Protein AF-A0A940AED1-F1 (afdb_monomer_lite)

Structure (mmCIF, N/CA/C/O backbone):
data_AF-A0A940AED1-F1
#
_entry.id   AF-A0A940AED1-F1
#
loop_
_atom_site.group_PDB
_atom_site.id
_atom_site.type_symbol
_atom_site.label_atom_id
_atom_site.label_alt_id
_atom_site.label_comp_id
_atom_site.label_asym_id
_atom_site.label_entity_id
_atom_site.label_seq_id
_atom_site.pdbx_PDB_ins_code
_atom_site.Cartn_x
_atom_site.Cartn_y
_atom_site.Cartn_z
_atom_site.occupancy
_atom_site.B_iso_or_equiv
_atom_site.auth_seq_id
_atom_site.auth_comp_id
_atom_site.auth_asym_id
_atom_site.auth_atom_id
_atom_site.pdbx_PDB_model_num
ATOM 1 N N . MET A 1 1 ? -16.489 -22.983 8.582 1.00 42.47 1 MET A N 1
ATOM 2 C CA . MET A 1 1 ? -15.957 -21.686 8.109 1.00 42.47 1 MET A CA 1
ATOM 3 C C . MET A 1 1 ? -15.361 -21.880 6.729 1.00 42.47 1 MET A C 1
ATOM 5 O O . MET A 1 1 ? -14.398 -22.629 6.600 1.00 42.47 1 MET A O 1
ATOM 9 N N . ALA A 1 2 ? -15.952 -21.269 5.702 1.00 44.91 2 ALA A N 1
ATOM 10 C CA . ALA A 1 2 ? -15.310 -21.180 4.396 1.00 44.91 2 ALA A CA 1
ATOM 11 C C . ALA A 1 2 ? -13.983 -20.418 4.565 1.00 44.91 2 ALA A C 1
ATOM 13 O O . ALA A 1 2 ? -13.940 -19.404 5.259 1.00 44.91 2 ALA A O 1
ATOM 14 N N . LYS A 1 3 ? -12.883 -20.927 4.001 1.00 57.62 3 LYS A N 1
ATOM 15 C CA . LYS A 1 3 ? -11.629 -20.166 3.941 1.00 57.62 3 LYS A CA 1
ATOM 16 C C . LYS A 1 3 ? -11.893 -18.946 3.055 1.00 57.62 3 LYS A C 1
ATOM 18 O O . LYS A 1 3 ? -12.065 -19.129 1.852 1.00 57.62 3 LYS A O 1
ATOM 23 N N . SER A 1 4 ? -11.935 -17.746 3.638 1.00 61.91 4 SER A N 1
ATOM 24 C CA . SER A 1 4 ? -11.931 -16.510 2.850 1.00 61.91 4 SER A CA 1
ATOM 25 C C . SER A 1 4 ? -10.731 -16.543 1.904 1.00 61.91 4 SER A C 1
ATOM 27 O O . SER A 1 4 ? -9.616 -16.906 2.302 1.00 61.91 4 SER A O 1
ATOM 29 N N . LYS A 1 5 ? -10.969 -16.212 0.633 1.00 76.62 5 LYS A N 1
ATOM 30 C CA . LYS A 1 5 ? -9.909 -16.135 -0.382 1.00 76.62 5 LYS A CA 1
ATOM 31 C C . LYS A 1 5 ? -8.965 -14.964 -0.102 1.00 76.62 5 LYS A C 1
ATOM 33 O O . LYS A 1 5 ? -7.804 -15.015 -0.501 1.00 76.62 5 LYS A O 1
ATOM 38 N N . ASN A 1 6 ? -9.442 -13.954 0.621 1.00 83.25 6 ASN A N 1
ATOM 39 C CA . ASN A 1 6 ? -8.747 -12.706 0.898 1.00 83.25 6 ASN A CA 1
ATOM 40 C C . ASN A 1 6 ? -8.174 -12.693 2.324 1.00 83.25 6 ASN A C 1
ATOM 42 O O . ASN A 1 6 ? -8.499 -11.842 3.142 1.00 83.25 6 ASN A O 1
ATOM 46 N N . LEU A 1 7 ? -7.312 -13.659 2.640 1.00 90.62 7 LEU A N 1
ATOM 47 C CA . LEU A 1 7 ? -6.631 -13.729 3.935 1.00 90.62 7 LEU A CA 1
ATOM 48 C C . LEU A 1 7 ? -5.274 -13.020 3.873 1.00 90.62 7 LEU A C 1
ATOM 50 O O . LEU A 1 7 ? -4.364 -13.481 3.181 1.00 90.62 7 LEU A O 1
ATOM 54 N N . LEU A 1 8 ? -5.100 -11.970 4.674 1.00 93.06 8 LEU A N 1
ATOM 55 C CA . LEU A 1 8 ? -3.815 -11.292 4.845 1.00 93.06 8 LEU A CA 1
ATOM 56 C C . LEU A 1 8 ? -3.107 -11.838 6.084 1.00 93.06 8 LEU A C 1
ATOM 58 O O . LEU A 1 8 ? -3.667 -11.844 7.179 1.00 93.06 8 LEU A O 1
ATOM 62 N N . LYS A 1 9 ? -1.869 -12.313 5.933 1.00 93.50 9 LYS A N 1
ATOM 63 C CA . LYS A 1 9 ? -1.085 -12.890 7.036 1.00 93.50 9 LYS A CA 1
ATOM 64 C C . LYS A 1 9 ? 0.096 -11.987 7.368 1.00 93.50 9 LYS A C 1
ATOM 66 O O . LYS A 1 9 ? 0.984 -11.829 6.541 1.00 93.50 9 LYS A O 1
ATOM 71 N N . GLY A 1 10 ? 0.118 -11.451 8.585 1.00 90.88 10 GLY A N 1
ATOM 72 C CA . GLY A 1 10 ? 1.307 -10.837 9.181 1.00 90.88 10 GLY A CA 1
ATOM 73 C C . GLY A 1 10 ? 2.079 -11.842 10.022 1.00 90.88 10 GLY A C 1
ATOM 74 O O . GLY A 1 10 ? 1.776 -13.031 9.990 1.00 90.88 10 GLY A O 1
ATOM 75 N N . ASP A 1 11 ? 3.040 -11.378 10.815 1.00 91.06 11 ASP A N 1
ATOM 76 C CA . ASP A 1 11 ? 3.801 -12.245 11.724 1.00 91.06 11 ASP A CA 1
ATOM 77 C C . ASP A 1 11 ? 2.965 -12.658 12.934 1.00 91.06 11 ASP A C 1
ATOM 79 O O . ASP A 1 11 ? 2.855 -13.851 13.206 1.00 91.06 11 ASP A O 1
ATOM 83 N N . LYS A 1 12 ? 2.326 -11.687 13.603 1.00 91.06 12 LYS A N 1
ATOM 84 C CA . LYS A 1 12 ? 1.572 -11.881 14.851 1.00 91.06 12 LYS A CA 1
ATOM 85 C C . LYS A 1 12 ? 0.057 -11.903 14.653 1.00 91.06 12 LYS A C 1
ATOM 87 O O . LYS A 1 12 ? -0.656 -12.471 15.475 1.00 91.06 12 LYS A O 1
ATOM 92 N N . ILE A 1 13 ? -0.432 -11.288 13.576 1.00 94.31 13 ILE A N 1
ATOM 93 C CA . ILE A 1 13 ? -1.863 -11.195 13.263 1.00 94.31 13 ILE A CA 1
ATOM 94 C C . ILE A 1 13 ? -2.180 -11.799 11.900 1.00 94.31 13 ILE A C 1
ATOM 96 O O . ILE A 1 13 ? -1.305 -11.991 11.049 1.00 94.31 13 ILE A O 1
ATOM 100 N N . PHE A 1 14 ? -3.457 -12.048 11.671 1.00 94.7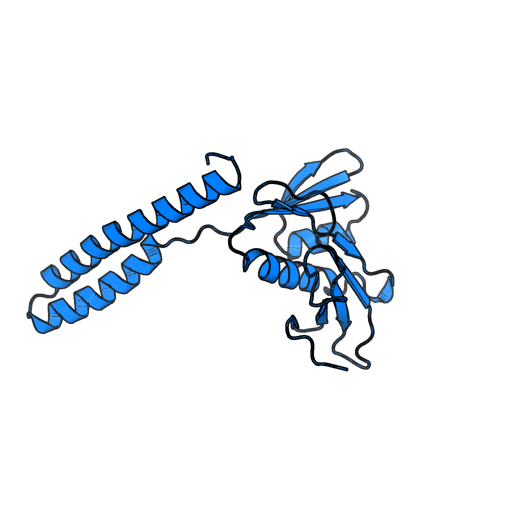5 14 PHE A N 1
ATOM 101 C CA . PHE A 1 14 ? -4.015 -12.195 10.337 1.00 94.75 14 PHE A CA 1
ATOM 102 C C . PHE A 1 14 ? -5.299 -11.378 10.226 1.00 94.75 14 PHE A C 1
ATOM 104 O O . PHE A 1 14 ? -5.952 -11.101 11.229 1.00 94.75 14 PHE A O 1
ATOM 111 N N . ILE A 1 15 ? -5.632 -10.964 9.010 1.00 95.50 15 ILE A N 1
ATOM 112 C CA . ILE A 1 15 ? -6.786 -10.117 8.728 1.00 95.50 15 ILE A CA 1
ATOM 113 C C . ILE A 1 15 ? -7.646 -10.805 7.675 1.00 95.50 15 ILE A C 1
ATOM 115 O O . ILE A 1 15 ? -7.124 -11.302 6.673 1.00 95.50 15 ILE A O 1
ATOM 119 N N . VAL A 1 16 ? -8.952 -10.846 7.917 1.00 95.06 16 VAL A N 1
ATOM 120 C CA . VAL A 1 16 ? -9.958 -11.392 7.000 1.00 95.06 16 VAL A CA 1
ATOM 121 C C . VAL A 1 16 ? -11.055 -10.359 6.768 1.00 95.06 16 VAL A C 1
ATOM 123 O O . VAL A 1 16 ? -11.414 -9.660 7.713 1.00 95.06 16 VAL A O 1
ATOM 126 N N . PRO A 1 17 ? -11.609 -10.229 5.556 1.00 95.00 17 PRO A N 1
ATOM 127 C CA . PRO A 1 17 ? -12.768 -9.374 5.352 1.00 95.00 17 PRO A CA 1
ATOM 128 C C . PRO A 1 17 ? -13.964 -9.945 6.120 1.00 95.00 17 PRO A C 1
ATOM 130 O O . PRO A 1 17 ? -14.127 -11.165 6.202 1.00 95.00 17 PRO A O 1
ATOM 133 N N . SER A 1 18 ? -14.819 -9.080 6.667 1.00 93.81 18 SER A N 1
ATOM 134 C CA . SER A 1 18 ? -16.118 -9.522 7.189 1.00 93.81 18 SER A CA 1
ATOM 135 C C . SER A 1 18 ? -17.029 -10.018 6.059 1.00 93.81 18 SER A C 1
ATOM 137 O O . SER A 1 18 ? -17.817 -10.941 6.259 1.00 93.81 18 SER A O 1
ATOM 139 N N . ASN A 1 19 ? -16.883 -9.433 4.865 1.00 92.62 19 ASN A N 1
ATOM 140 C CA . ASN A 1 19 ? -17.637 -9.752 3.663 1.00 92.62 19 ASN A CA 1
ATOM 141 C C . ASN A 1 19 ? -16.713 -9.773 2.432 1.00 92.62 19 ASN A C 1
ATOM 143 O O . ASN A 1 19 ? -16.211 -8.734 2.003 1.00 92.62 19 ASN A O 1
ATOM 147 N N . ASP A 1 20 ? -16.509 -10.958 1.848 1.00 89.88 20 ASP A N 1
ATOM 148 C CA . ASP A 1 20 ? -15.666 -11.147 0.658 1.00 89.88 20 ASP A CA 1
ATOM 149 C C . ASP A 1 20 ? -16.217 -10.444 -0.604 1.00 89.88 20 ASP A C 1
ATOM 151 O O . ASP A 1 20 ? -15.445 -10.171 -1.524 1.00 89.88 20 ASP A O 1
ATOM 155 N N . ASP A 1 21 ? -17.511 -10.108 -0.642 1.00 90.56 21 ASP A N 1
ATOM 156 C CA . ASP A 1 21 ? -18.146 -9.434 -1.781 1.00 90.56 21 ASP A CA 1
ATOM 157 C C . ASP A 1 21 ? -18.008 -7.903 -1.720 1.00 90.56 21 ASP A C 1
ATOM 159 O O . ASP A 1 21 ? -18.192 -7.223 -2.730 1.00 90.56 21 ASP A O 1
ATOM 163 N N . ASN A 1 22 ? -17.664 -7.343 -0.553 1.00 92.00 22 ASN A N 1
ATOM 164 C CA . ASN A 1 22 ? -17.642 -5.896 -0.332 1.00 92.00 22 ASN A CA 1
ATOM 165 C C . ASN A 1 22 ? -16.386 -5.409 0.410 1.00 92.00 22 ASN A C 1
ATOM 167 O O . ASN A 1 22 ? -16.444 -4.742 1.441 1.00 92.00 22 ASN A O 1
ATOM 171 N N . LEU A 1 23 ? -15.225 -5.717 -0.165 1.00 93.44 23 LEU A N 1
ATOM 172 C CA . LEU A 1 23 ? -13.904 -5.479 0.429 1.00 93.44 23 LEU A CA 1
ATOM 173 C C . LEU A 1 23 ? -13.564 -4.004 0.739 1.00 93.44 23 LEU A C 1
ATOM 175 O O . LEU A 1 23 ? -12.624 -3.752 1.493 1.00 93.44 23 LEU A O 1
ATOM 179 N N . TRP A 1 24 ? -14.260 -3.038 0.130 1.00 94.69 24 TRP A N 1
ATOM 180 C CA . TRP A 1 24 ? -13.949 -1.602 0.235 1.00 94.69 24 TRP A CA 1
ATOM 181 C C . TRP A 1 24 ? -14.876 -0.814 1.160 1.00 94.69 24 TRP A C 1
ATOM 183 O O . TRP A 1 24 ? -14.495 0.276 1.593 1.00 94.69 24 TRP A O 1
ATOM 193 N N . GLU A 1 25 ? -16.073 -1.329 1.437 1.00 93.44 25 GLU A N 1
ATOM 194 C CA . GLU A 1 25 ? -17.047 -0.658 2.308 1.00 93.44 25 GLU A CA 1
ATOM 195 C C . GLU A 1 25 ? -17.232 -1.391 3.639 1.00 93.44 25 GLU A C 1
ATOM 197 O O . GLU A 1 25 ? -17.571 -0.761 4.637 1.00 93.44 25 GLU A O 1
ATOM 202 N N . GLU A 1 26 ? -16.973 -2.699 3.682 1.00 94.62 26 GLU A N 1
ATOM 203 C CA . GLU A 1 26 ? -17.097 -3.494 4.902 1.00 94.62 26 GLU A CA 1
ATOM 204 C C . GLU A 1 26 ? -15.764 -3.594 5.663 1.00 94.62 26 GLU A C 1
ATOM 206 O O . GLU A 1 26 ? -14.680 -3.553 5.063 1.00 94.62 26 GLU A O 1
ATOM 211 N N . PRO A 1 27 ? -15.811 -3.724 7.000 1.00 95.75 27 PRO A N 1
ATOM 212 C CA . PRO A 1 27 ? -14.614 -3.831 7.811 1.00 95.75 27 PRO A CA 1
ATOM 213 C C . PRO A 1 27 ? -13.900 -5.170 7.610 1.00 95.75 27 PRO A C 1
ATOM 215 O O . PRO A 1 27 ? -14.478 -6.223 7.352 1.00 95.75 27 PRO A O 1
ATOM 218 N N . TRP A 1 28 ? -12.599 -5.131 7.825 1.00 97.31 28 TRP A N 1
ATOM 219 C CA . TRP A 1 28 ? -11.715 -6.275 7.876 1.00 97.31 28 TRP A CA 1
ATOM 220 C C . TRP A 1 28 ? -11.390 -6.590 9.329 1.00 97.31 28 TRP A C 1
ATOM 222 O O . TRP A 1 28 ? -10.971 -5.714 10.080 1.00 97.31 28 TRP A O 1
ATOM 232 N N . ILE A 1 29 ? -11.573 -7.839 9.731 1.00 96.12 29 ILE A N 1
ATOM 233 C CA . ILE A 1 29 ? -11.435 -8.308 11.105 1.00 96.12 29 ILE A CA 1
ATOM 234 C C . ILE A 1 29 ? -9.989 -8.720 11.372 1.00 96.12 29 ILE A C 1
ATOM 236 O O . ILE A 1 29 ? -9.411 -9.517 10.630 1.00 96.12 29 ILE A O 1
ATOM 240 N N . ILE A 1 30 ? -9.407 -8.184 12.444 1.00 95.69 30 ILE A N 1
ATOM 241 C CA . ILE A 1 30 ? -8.040 -8.469 12.879 1.00 95.69 30 ILE A CA 1
ATOM 242 C C . ILE A 1 30 ? -8.072 -9.574 13.933 1.00 95.69 30 ILE A C 1
ATOM 244 O O . ILE A 1 30 ? -8.689 -9.419 14.986 1.00 95.69 30 ILE A O 1
ATOM 248 N N . HIS A 1 31 ? -7.332 -10.649 13.684 1.00 93.88 31 HIS A N 1
ATOM 249 C CA . HIS A 1 31 ? -7.161 -11.758 14.614 1.00 93.88 31 HIS A CA 1
ATOM 250 C C . HIS A 1 31 ? -5.708 -11.896 15.064 1.00 93.88 31 HIS A C 1
ATOM 252 O O . HIS A 1 31 ? -4.787 -11.764 14.252 1.00 93.88 31 HIS A O 1
ATOM 258 N N . ILE A 1 32 ? -5.490 -12.247 16.331 1.00 91.44 32 ILE A N 1
ATOM 259 C CA . ILE A 1 32 ? -4.174 -12.690 16.816 1.00 91.44 32 ILE A CA 1
ATOM 260 C C . ILE A 1 32 ? -3.919 -14.135 16.371 1.00 91.44 32 ILE A C 1
ATOM 262 O O . ILE A 1 32 ? -4.833 -14.954 16.295 1.00 91.44 32 ILE A O 1
ATOM 266 N N . LYS A 1 33 ? -2.666 -14.467 16.047 1.00 85.94 33 LYS A N 1
ATOM 267 C CA . LYS A 1 33 ? -2.278 -15.847 15.726 1.00 85.94 33 LYS A CA 1
ATOM 268 C C . LYS A 1 33 ? -2.092 -16.741 16.951 1.00 85.94 33 LYS A C 1
ATOM 270 O O . LYS A 1 33 ? -2.385 -17.928 16.847 1.00 85.94 33 LYS A O 1
ATOM 275 N N . ASP A 1 34 ? -1.591 -16.192 18.055 1.00 73.88 34 ASP A N 1
ATOM 276 C CA . ASP A 1 34 ? -1.325 -16.941 19.285 1.00 73.88 34 ASP A CA 1
ATOM 277 C C . ASP A 1 34 ? -2.598 -17.245 20.089 1.00 73.88 34 ASP A C 1
ATOM 279 O O . ASP A 1 34 ? -3.497 -16.414 20.223 1.00 73.88 34 ASP A O 1
ATOM 283 N N . GLY A 1 35 ? -2.645 -18.457 20.647 1.00 58.12 35 GLY A N 1
ATOM 284 C CA . GLY A 1 35 ? -3.619 -18.884 21.653 1.00 58.12 35 GLY A CA 1
ATOM 285 C C . GLY A 1 35 ? -4.982 -19.289 21.101 1.00 58.12 35 GLY A C 1
ATOM 286 O O . GLY A 1 35 ? -5.318 -20.467 21.148 1.00 58.12 35 GLY A O 1
ATOM 287 N N . GLU A 1 36 ? -5.774 -18.346 20.578 1.00 60.97 36 GLU A N 1
ATOM 288 C CA . GLU A 1 36 ? -7.223 -18.586 20.396 1.00 60.97 36 GLU A CA 1
ATOM 289 C C . GLU A 1 36 ? -7.855 -17.984 19.126 1.00 60.97 36 GLU A C 1
ATOM 291 O O . GLU A 1 36 ? -9.067 -18.070 18.943 1.00 60.97 36 GLU A O 1
ATOM 296 N N . LYS A 1 37 ? -7.072 -17.419 18.189 1.00 71.81 37 LYS A N 1
ATOM 297 C CA . LYS A 1 37 ? -7.619 -16.677 17.023 1.00 71.81 37 LYS A CA 1
ATOM 298 C C . LYS A 1 37 ? -8.622 -15.588 17.433 1.00 71.81 37 LYS A C 1
ATOM 300 O O . LYS A 1 37 ? -9.570 -15.298 16.698 1.00 71.81 37 LYS A O 1
ATOM 305 N N . GLU A 1 38 ? -8.408 -14.997 18.603 1.00 87.56 38 GLU A N 1
ATOM 306 C CA . GLU A 1 38 ? -9.267 -13.959 19.159 1.00 87.56 38 GLU A CA 1
ATOM 307 C C . GLU A 1 38 ? -9.311 -12.742 18.227 1.00 87.56 38 GLU A C 1
ATOM 309 O O . GLU A 1 38 ? -8.296 -12.351 17.638 1.00 87.56 38 GLU A O 1
ATOM 314 N N . VAL A 1 39 ? -10.502 -12.161 18.088 1.00 92.94 39 VAL A N 1
ATOM 315 C CA . VAL A 1 39 ? -10.716 -10.903 17.372 1.00 92.94 39 VAL A CA 1
ATOM 316 C C . VAL A 1 39 ? -10.264 -9.754 18.262 1.00 92.94 39 VAL A C 1
ATOM 318 O O . VAL A 1 39 ? -10.811 -9.554 19.341 1.00 92.94 39 VAL A O 1
ATOM 321 N N . ILE A 1 40 ? -9.304 -8.966 17.787 1.00 94.12 40 ILE A N 1
ATOM 322 C CA . ILE A 1 40 ? -8.726 -7.858 18.563 1.00 94.12 40 ILE A CA 1
ATOM 323 C C . ILE A 1 40 ? -9.093 -6.474 18.039 1.00 94.12 40 ILE A C 1
ATOM 325 O O . ILE A 1 40 ? -8.786 -5.470 18.683 1.00 94.12 40 ILE A O 1
ATOM 329 N N . GLY A 1 41 ? -9.729 -6.402 16.874 1.00 94.94 41 GLY A N 1
ATOM 330 C CA . GLY A 1 41 ? -10.081 -5.138 16.250 1.00 94.94 41 GLY A CA 1
ATOM 331 C C . GLY A 1 41 ? -10.494 -5.287 14.796 1.00 94.94 41 GLY A C 1
ATOM 332 O O . GLY A 1 41 ? -10.661 -6.400 14.290 1.00 94.94 41 GLY A O 1
ATOM 333 N N . TRP A 1 42 ? -10.621 -4.152 14.121 1.00 96.62 42 TRP A N 1
ATOM 334 C CA . TRP A 1 42 ? -10.960 -4.085 12.704 1.00 96.62 42 TRP A CA 1
ATOM 335 C C . TRP A 1 42 ? -10.243 -2.938 11.994 1.00 96.62 42 TRP A C 1
ATOM 337 O O . TRP A 1 42 ? -9.821 -1.962 12.614 1.00 96.62 42 TRP A O 1
ATOM 347 N N . VAL A 1 43 ? -10.111 -3.065 10.675 1.00 97.38 43 VAL A N 1
ATOM 348 C CA . VAL A 1 43 ? -9.644 -2.014 9.761 1.00 97.38 43 VAL A CA 1
ATOM 349 C C . VAL A 1 43 ? -10.706 -1.788 8.696 1.00 97.38 43 VAL A C 1
ATOM 351 O O . VAL A 1 43 ? -11.303 -2.750 8.228 1.00 97.38 43 VAL A O 1
ATOM 354 N N . SER A 1 44 ? -10.944 -0.553 8.271 1.00 96.50 44 SER A N 1
ATOM 355 C CA . SER A 1 44 ? -11.899 -0.256 7.202 1.00 96.50 44 SER A CA 1
ATOM 356 C C . SER A 1 44 ? -11.349 0.760 6.205 1.00 96.50 44 SER A C 1
ATOM 358 O O . SER A 1 44 ? -10.555 1.627 6.570 1.00 96.50 44 SER A O 1
ATOM 360 N N . PHE A 1 45 ? -11.795 0.647 4.950 1.00 96.56 45 PHE A N 1
ATOM 361 C CA . PHE A 1 45 ? -11.645 1.672 3.907 1.00 96.56 45 PHE A CA 1
ATOM 362 C C . PHE A 1 45 ? -12.959 2.423 3.630 1.00 96.56 45 PHE A C 1
ATOM 364 O O . PHE A 1 45 ? -13.075 3.148 2.633 1.00 96.56 45 PHE A O 1
ATOM 371 N N . ALA A 1 46 ? -13.964 2.229 4.488 1.00 87.75 46 ALA A N 1
ATOM 372 C CA . ALA A 1 46 ? -15.221 2.952 4.419 1.00 87.75 46 ALA A CA 1
ATOM 373 C C . ALA A 1 46 ? -14.987 4.458 4.592 1.00 87.75 46 ALA A C 1
ATOM 375 O O . ALA A 1 46 ? -14.099 4.898 5.325 1.00 87.75 46 ALA A O 1
ATOM 376 N N . GLY A 1 47 ? -15.811 5.250 3.912 1.00 89.94 47 GLY A N 1
ATOM 377 C CA . GLY A 1 47 ? -15.726 6.707 3.916 1.00 89.94 47 GLY A CA 1
ATOM 378 C C . GLY A 1 47 ? -15.579 7.294 2.518 1.00 89.94 47 GLY A C 1
ATOM 379 O O . GLY A 1 47 ? -15.595 6.583 1.509 1.00 89.94 47 GLY A O 1
ATOM 380 N N . GLU A 1 48 ? -15.454 8.620 2.468 1.00 89.62 48 GLU A N 1
ATOM 381 C CA . GLU A 1 48 ? -15.355 9.366 1.216 1.00 89.62 48 GLU A CA 1
ATOM 382 C C . GLU A 1 48 ? -14.050 9.030 0.485 1.00 89.62 48 GLU A C 1
ATOM 384 O O . GLU A 1 48 ? -12.944 9.280 0.972 1.00 89.62 48 GLU A O 1
ATOM 389 N N . LYS A 1 49 ? -14.186 8.469 -0.716 1.00 92.19 49 LYS A N 1
ATOM 390 C CA . LYS A 1 49 ? -13.066 8.125 -1.591 1.00 92.19 49 LYS A CA 1
ATOM 391 C C . LYS A 1 49 ? -12.884 9.238 -2.611 1.00 92.19 49 LYS A C 1
ATOM 393 O O . LYS A 1 49 ? -13.830 9.649 -3.279 1.00 92.19 49 LYS A O 1
ATOM 398 N N . LYS A 1 50 ? -11.649 9.708 -2.753 1.00 90.00 50 LYS A N 1
ATOM 399 C CA . LYS A 1 50 ? -11.272 10.698 -3.767 1.00 90.00 50 LYS A CA 1
ATOM 400 C C . LYS A 1 50 ? -10.527 10.002 -4.894 1.00 90.00 50 LYS A C 1
ATOM 402 O O . LYS A 1 50 ? -10.093 8.858 -4.776 1.00 90.00 50 LYS A O 1
ATOM 407 N N . ALA A 1 51 ? -10.377 10.695 -6.014 1.00 89.38 51 ALA A N 1
ATOM 408 C CA . ALA A 1 51 ? -9.742 10.136 -7.196 1.00 89.38 51 ALA A CA 1
ATOM 409 C C . ALA A 1 51 ? 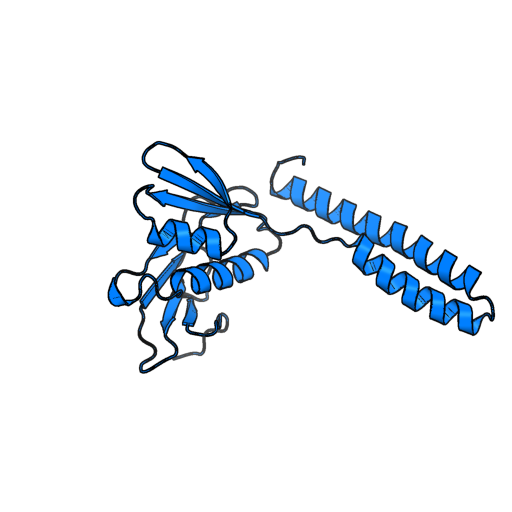-8.300 9.671 -6.877 1.00 89.38 51 ALA A C 1
ATOM 411 O O . ALA A 1 51 ? -7.412 10.475 -6.588 1.00 89.38 51 ALA A O 1
ATOM 412 N N . GLY A 1 52 ? -8.082 8.353 -6.863 1.00 91.50 52 GLY A N 1
ATOM 413 C CA . GLY A 1 52 ? -6.799 7.744 -6.509 1.00 91.50 52 GLY A CA 1
ATOM 414 C C . GLY A 1 52 ? -6.455 7.690 -5.017 1.00 91.50 52 GLY A C 1
ATOM 415 O O . GLY A 1 52 ? -5.343 7.270 -4.682 1.00 91.50 52 GLY A O 1
ATOM 416 N N . THR A 1 53 ? -7.371 8.089 -4.133 1.00 94.94 53 THR A N 1
ATOM 417 C CA . THR A 1 53 ? -7.140 8.201 -2.689 1.00 94.94 53 THR A CA 1
ATOM 418 C C . THR A 1 53 ? -8.248 7.510 -1.903 1.00 94.94 53 THR A C 1
ATOM 420 O O . THR A 1 53 ? -9.426 7.806 -2.098 1.00 94.94 53 THR A O 1
ATOM 423 N N . VAL A 1 54 ? -7.868 6.631 -0.977 1.00 96.56 54 VAL A N 1
ATOM 424 C CA . VAL A 1 54 ? -8.813 5.922 -0.100 1.00 96.56 54 VAL A CA 1
ATOM 425 C C . VAL A 1 54 ? -8.560 6.271 1.370 1.00 96.56 54 VAL A C 1
ATOM 427 O O . VAL A 1 54 ? -7.396 6.409 1.761 1.00 96.56 54 VAL A O 1
ATOM 430 N N . PRO A 1 55 ? -9.607 6.443 2.192 1.00 96.94 55 PRO A N 1
ATOM 431 C CA . PRO A 1 55 ? -9.438 6.584 3.630 1.00 96.94 55 PRO A CA 1
ATOM 432 C C . PRO A 1 55 ? -9.104 5.224 4.248 1.00 96.94 55 PRO A C 1
ATOM 434 O O . PRO A 1 55 ? -9.497 4.196 3.708 1.00 96.94 55 PRO A O 1
ATOM 437 N N . ILE A 1 56 ? -8.402 5.206 5.375 1.00 97.69 56 ILE A N 1
ATOM 438 C CA . ILE A 1 56 ? -8.236 4.019 6.215 1.00 97.69 56 ILE A CA 1
ATOM 439 C C . ILE A 1 56 ? -8.527 4.386 7.665 1.00 97.69 56 ILE A C 1
ATOM 441 O O . ILE A 1 56 ? -8.116 5.445 8.136 1.00 97.69 56 ILE A O 1
ATOM 445 N N . SER A 1 57 ? -9.211 3.506 8.381 1.00 95.38 57 SER A N 1
ATOM 446 C CA . SER A 1 57 ? -9.403 3.601 9.826 1.00 95.38 57 SER A CA 1
ATOM 447 C C . SER A 1 57 ? -9.114 2.255 10.473 1.00 95.38 57 SER A C 1
ATOM 449 O O . SER A 1 57 ? -9.336 1.205 9.871 1.00 95.38 57 SER A O 1
ATOM 451 N N . ILE A 1 58 ? -8.585 2.275 11.692 1.00 95.56 58 ILE A N 1
ATOM 452 C CA . ILE A 1 58 ? -8.316 1.077 12.485 1.00 95.56 58 ILE A CA 1
ATOM 453 C C . ILE A 1 58 ? -8.804 1.295 13.905 1.00 95.56 58 ILE A C 1
ATOM 455 O O . ILE A 1 58 ? -8.578 2.350 14.496 1.00 95.56 58 ILE A O 1
ATOM 459 N N . GLU A 1 59 ? -9.408 0.259 14.468 1.00 94.50 59 GLU A N 1
ATOM 460 C CA . GLU A 1 59 ? -9.853 0.257 15.847 1.00 94.50 59 GLU A CA 1
ATOM 461 C C . GLU A 1 59 ? -9.383 -1.014 16.552 1.00 94.50 59 GLU A C 1
ATOM 463 O O . GLU A 1 59 ? -9.566 -2.126 16.062 1.00 94.50 59 GLU A O 1
ATOM 468 N N . ILE A 1 60 ? -8.747 -0.832 17.711 1.00 93.94 60 ILE A N 1
ATOM 469 C CA . ILE A 1 60 ? -8.347 -1.902 18.634 1.00 93.94 60 ILE A CA 1
ATOM 470 C C . ILE A 1 60 ? -8.958 -1.529 19.991 1.00 93.94 60 ILE A C 1
ATOM 472 O O . ILE A 1 60 ? -8.344 -0.762 20.750 1.00 93.94 60 ILE A O 1
ATOM 476 N N . PRO A 1 61 ? -10.195 -1.978 20.281 1.00 91.31 61 PRO A N 1
ATOM 477 C CA . PRO A 1 61 ? -10.942 -1.525 21.454 1.00 91.31 61 PRO A CA 1
ATOM 478 C C . PRO A 1 61 ? -10.249 -1.891 22.766 1.00 91.31 61 PRO A C 1
ATOM 480 O O . PRO A 1 61 ? -10.131 -1.062 23.665 1.00 91.31 61 PRO A O 1
ATOM 483 N N . ASN A 1 62 ? -9.724 -3.114 22.855 1.00 89.94 62 ASN A N 1
ATOM 484 C CA . ASN A 1 62 ? -9.088 -3.604 24.067 1.00 89.94 62 ASN A CA 1
ATOM 485 C C . ASN A 1 62 ? -7.687 -2.990 24.246 1.00 89.94 62 ASN A C 1
ATOM 487 O O . ASN A 1 62 ? -6.768 -3.232 23.457 1.00 89.94 62 ASN A O 1
ATOM 491 N N . ILE A 1 63 ? -7.522 -2.213 25.323 1.00 87.06 63 ILE A N 1
ATOM 492 C CA . ILE A 1 63 ? -6.265 -1.546 25.685 1.00 87.06 63 ILE A CA 1
ATOM 493 C C . ILE A 1 63 ? -5.109 -2.540 25.867 1.00 87.06 63 ILE A C 1
ATOM 495 O O . ILE A 1 63 ? -3.970 -2.196 25.551 1.00 87.06 63 ILE A O 1
ATOM 499 N N . HIS A 1 64 ? -5.387 -3.779 26.293 1.00 88.56 64 HIS A N 1
ATOM 500 C CA . HIS A 1 64 ? -4.363 -4.803 26.493 1.00 88.56 64 HIS A CA 1
ATOM 501 C C . HIS A 1 64 ? -3.602 -5.109 25.207 1.00 88.56 64 HIS A C 1
ATOM 503 O O . HIS A 1 64 ? -2.409 -5.371 25.277 1.00 88.56 64 HIS A O 1
ATOM 509 N N . TYR A 1 65 ? -4.234 -4.995 24.036 1.00 88.00 65 TYR A N 1
ATOM 510 C CA . TYR A 1 65 ? -3.597 -5.235 22.739 1.00 88.00 65 TYR A CA 1
ATOM 511 C C . TYR A 1 65 ? -2.915 -3.989 22.146 1.00 88.00 65 TYR A C 1
ATOM 513 O O . TYR A 1 65 ? -2.262 -4.060 21.101 1.00 88.00 65 TYR A O 1
ATOM 521 N N . ARG A 1 66 ? -3.005 -2.822 22.791 1.00 86.06 66 ARG A N 1
ATOM 522 C CA . ARG A 1 66 ? -2.340 -1.602 22.308 1.00 86.06 66 ARG A CA 1
ATOM 523 C C . ARG A 1 66 ? -0.852 -1.600 22.662 1.00 86.06 66 ARG A C 1
ATOM 525 O O . ARG A 1 66 ? -0.401 -2.313 23.547 1.00 86.06 66 ARG A O 1
ATOM 532 N N . ASN A 1 67 ? -0.065 -0.814 21.925 1.00 86.25 67 ASN A N 1
ATOM 533 C CA . ASN A 1 67 ? 1.392 -0.680 22.096 1.00 86.25 67 ASN A CA 1
ATOM 534 C C . ASN A 1 67 ? 2.227 -1.970 21.911 1.00 86.25 67 ASN A C 1
ATOM 536 O O . ASN A 1 67 ? 3.431 -1.955 22.144 1.00 86.25 67 ASN A O 1
ATOM 540 N N . GLN A 1 68 ? 1.640 -3.058 21.397 1.00 90.06 68 GLN A N 1
ATOM 541 C CA . GLN A 1 68 ? 2.342 -4.325 21.113 1.00 90.06 68 GLN A CA 1
ATOM 542 C C . GLN A 1 68 ? 2.756 -4.513 19.637 1.00 90.06 68 GLN A C 1
ATOM 544 O O . GLN A 1 68 ? 3.317 -5.544 19.246 1.00 90.06 68 GLN A O 1
ATOM 549 N N . GLY A 1 69 ? 2.467 -3.514 18.794 1.00 91.94 69 GLY A N 1
ATOM 550 C CA . GLY A 1 69 ? 2.774 -3.516 17.360 1.00 91.94 69 GLY A CA 1
ATOM 551 C C . GLY A 1 69 ? 1.680 -4.088 16.450 1.00 91.94 69 GLY A C 1
ATOM 552 O O . GLY A 1 69 ? 1.845 -4.039 15.233 1.00 91.94 69 GLY A O 1
ATOM 553 N N . TYR A 1 70 ? 0.552 -4.568 16.994 1.00 93.94 70 TYR A N 1
ATOM 554 C CA . TYR A 1 70 ? -0.561 -5.094 16.188 1.00 93.94 70 TYR A CA 1
ATOM 555 C C . TYR A 1 70 ? -1.141 -4.046 15.233 1.00 93.94 70 TYR A C 1
ATOM 557 O O . TYR A 1 70 ? -1.278 -4.325 14.046 1.00 93.94 70 TYR A O 1
ATOM 565 N N . GLY A 1 71 ? -1.388 -2.821 15.711 1.00 94.75 71 GLY A N 1
ATOM 566 C CA . GLY A 1 71 ? -1.904 -1.736 14.868 1.00 94.75 71 GLY A CA 1
ATOM 567 C C . GLY A 1 71 ? -0.965 -1.381 13.712 1.00 94.75 71 GLY A C 1
ATOM 568 O O . GLY A 1 71 ? -1.400 -1.266 12.572 1.00 94.75 71 GLY A O 1
ATOM 569 N N . THR A 1 72 ? 0.344 -1.302 13.975 1.00 96.69 72 THR A N 1
ATOM 570 C CA . THR A 1 72 ? 1.359 -1.068 12.934 1.00 96.69 72 THR A CA 1
ATOM 571 C C . THR A 1 72 ? 1.361 -2.175 11.884 1.00 96.69 72 THR A C 1
ATOM 573 O O . THR A 1 72 ? 1.403 -1.890 10.690 1.00 96.69 72 THR A O 1
ATOM 576 N N . GLN A 1 73 ? 1.319 -3.440 12.310 1.00 96.38 73 GLN A N 1
ATOM 577 C CA . GLN A 1 73 ? 1.289 -4.569 11.384 1.00 96.38 73 GLN A CA 1
ATOM 578 C C . GLN A 1 73 ? -0.007 -4.583 10.564 1.00 96.38 73 GLN A C 1
ATOM 580 O O . GLN A 1 73 ? 0.049 -4.817 9.360 1.00 96.38 73 GLN A O 1
ATOM 585 N N . ALA A 1 74 ? -1.146 -4.267 11.184 1.00 97.06 74 ALA A N 1
ATOM 586 C CA . ALA A 1 74 ? -2.427 -4.205 10.496 1.00 97.06 74 ALA A CA 1
ATOM 587 C C . ALA A 1 74 ? -2.454 -3.103 9.434 1.00 97.06 74 ALA A C 1
ATOM 589 O O . ALA A 1 74 ? -2.787 -3.372 8.281 1.00 97.06 74 ALA A O 1
ATOM 590 N N . LEU A 1 75 ? -2.008 -1.895 9.785 1.00 97.81 75 LEU A N 1
ATOM 591 C CA . LEU A 1 75 ? -1.885 -0.780 8.847 1.00 97.81 75 LEU A CA 1
ATOM 592 C C . LEU A 1 75 ? -0.988 -1.130 7.656 1.00 97.81 75 LEU A C 1
ATOM 594 O O . LEU A 1 75 ? -1.344 -0.810 6.525 1.00 97.81 75 LEU A O 1
ATOM 598 N N . ARG A 1 76 ? 0.142 -1.814 7.882 1.00 97.38 76 ARG A N 1
ATOM 599 C CA . ARG A 1 76 ? 1.050 -2.242 6.804 1.00 97.38 76 ARG A CA 1
ATOM 600 C C . ARG A 1 76 ? 0.388 -3.238 5.856 1.00 97.38 76 ARG A C 1
ATOM 602 O O . ARG A 1 76 ? 0.353 -2.977 4.660 1.00 97.38 76 ARG A O 1
ATOM 609 N N . LEU A 1 77 ? -0.192 -4.318 6.382 1.00 97.25 77 LEU A N 1
ATOM 610 C CA . LEU A 1 77 ? -0.861 -5.342 5.568 1.00 97.25 77 LEU A CA 1
ATOM 611 C C . LEU A 1 77 ? -1.999 -4.754 4.729 1.00 97.25 77 LEU A C 1
ATOM 613 O O . LEU A 1 77 ? -2.108 -5.027 3.536 1.00 97.25 77 LEU A O 1
ATOM 617 N N . MET A 1 78 ? -2.828 -3.918 5.350 1.00 97.62 78 MET A N 1
ATOM 618 C CA . MET A 1 78 ? -3.969 -3.298 4.682 1.00 97.62 78 MET A CA 1
ATOM 619 C C . MET A 1 78 ? -3.519 -2.275 3.637 1.00 97.62 78 MET A C 1
ATOM 621 O O . MET A 1 78 ? -4.070 -2.225 2.540 1.00 97.62 78 MET A O 1
ATOM 625 N N . THR A 1 79 ? -2.465 -1.510 3.926 1.00 97.38 79 THR A N 1
ATOM 626 C CA . THR A 1 79 ? -1.853 -0.587 2.962 1.00 97.38 79 THR A CA 1
ATOM 627 C C . THR A 1 79 ? -1.283 -1.323 1.751 1.00 97.38 79 THR A C 1
ATOM 629 O O . THR A 1 79 ? -1.510 -0.908 0.615 1.00 97.38 79 THR A O 1
ATOM 632 N N . GLU A 1 80 ? -0.567 -2.426 1.971 1.00 95.75 80 GLU A N 1
ATOM 633 C CA . GLU A 1 80 ? -0.021 -3.266 0.901 1.00 95.75 80 GLU A CA 1
ATOM 634 C C . GLU A 1 80 ? -1.138 -3.850 0.027 1.00 95.75 80 GLU A C 1
ATOM 636 O O . GLU A 1 80 ? -1.070 -3.758 -1.201 1.00 95.75 80 GLU A O 1
ATOM 641 N N . TRP A 1 81 ? -2.208 -4.364 0.643 1.00 96.44 81 TRP A N 1
ATOM 642 C CA . TRP A 1 81 ? -3.391 -4.846 -0.074 1.00 96.44 81 TRP A CA 1
ATOM 643 C C . TRP A 1 81 ? -4.056 -3.740 -0.905 1.00 96.44 81 TRP A C 1
ATOM 645 O O . TRP A 1 81 ? -4.343 -3.926 -2.091 1.00 96.44 81 TRP A O 1
ATOM 655 N N . ALA A 1 82 ? -4.251 -2.553 -0.330 1.00 96.12 82 ALA A N 1
ATOM 656 C CA . ALA A 1 82 ? -4.855 -1.434 -1.044 1.00 96.12 82 ALA A CA 1
ATOM 657 C C . ALA A 1 82 ? -3.978 -0.994 -2.225 1.00 96.12 82 ALA A C 1
ATOM 659 O O . ALA A 1 82 ? -4.480 -0.810 -3.334 1.00 96.12 82 ALA A O 1
ATOM 660 N N . PHE A 1 83 ? -2.657 -0.918 -2.043 1.00 95.44 83 PHE A N 1
ATOM 661 C CA . PHE A 1 83 ? -1.725 -0.595 -3.122 1.00 95.44 83 PHE A CA 1
ATOM 662 C C . PHE A 1 83 ? -1.568 -1.690 -4.173 1.00 95.44 83 PHE A C 1
ATOM 664 O O . PHE A 1 83 ? -1.094 -1.381 -5.269 1.00 95.44 83 PHE A O 1
ATOM 671 N N . TYR A 1 84 ? -2.011 -2.923 -3.933 1.00 92.81 84 TYR A N 1
ATOM 672 C CA . TYR A 1 84 ? -2.111 -3.924 -4.996 1.00 92.81 84 TYR A CA 1
ATOM 673 C C . TYR A 1 84 ? -3.109 -3.501 -6.089 1.00 92.81 84 TYR A C 1
ATOM 675 O O . TYR A 1 84 ? -2.946 -3.828 -7.265 1.00 92.81 84 TYR A O 1
ATOM 683 N N . HIS A 1 85 ? -4.103 -2.683 -5.738 1.00 92.81 85 HIS A N 1
ATOM 684 C CA . HIS A 1 85 ? -5.102 -2.206 -6.679 1.00 92.81 85 HIS A CA 1
ATOM 685 C C . HIS A 1 85 ? -4.557 -1.066 -7.544 1.00 92.81 85 HIS A C 1
ATOM 687 O O . HIS A 1 85 ? -3.940 -0.105 -7.075 1.00 92.81 85 HIS A O 1
ATOM 693 N N . ARG A 1 86 ? -4.797 -1.165 -8.856 1.00 87.81 86 ARG A N 1
ATOM 694 C CA . ARG A 1 86 ? -4.205 -0.267 -9.861 1.00 87.81 86 ARG A CA 1
ATOM 695 C C . ARG A 1 86 ? -4.584 1.205 -9.665 1.00 87.81 86 ARG A C 1
ATOM 697 O O . ARG A 1 86 ? -3.788 2.079 -9.993 1.00 87.81 86 ARG A O 1
ATOM 704 N N . ASN A 1 87 ? -5.775 1.463 -9.132 1.00 92.56 87 ASN A N 1
ATOM 705 C CA . ASN A 1 87 ? -6.346 2.806 -9.022 1.00 92.56 87 ASN A CA 1
ATOM 706 C C . ASN A 1 87 ? -6.119 3.462 -7.662 1.00 92.56 87 ASN A C 1
ATOM 708 O O . ASN A 1 87 ? -6.620 4.557 -7.451 1.00 92.56 87 ASN A O 1
ATOM 712 N N . VAL A 1 88 ? -5.374 2.831 -6.753 1.00 94.69 88 VAL A N 1
ATOM 713 C CA . VAL A 1 88 ? -5.069 3.400 -5.437 1.00 94.69 88 VAL A CA 1
ATOM 714 C C . VAL A 1 88 ? -3.630 3.902 -5.427 1.00 94.69 88 VAL A C 1
ATOM 716 O O . VAL A 1 88 ? -2.686 3.143 -5.648 1.00 94.69 88 VAL A O 1
ATOM 719 N N . PHE A 1 89 ? -3.459 5.200 -5.181 1.00 94.62 89 PHE A N 1
ATOM 720 C CA . PHE A 1 89 ? -2.163 5.886 -5.187 1.00 94.62 89 PHE A CA 1
ATOM 721 C C . PHE A 1 89 ? -1.817 6.546 -3.858 1.00 94.62 89 PHE A C 1
ATOM 723 O O . PHE A 1 89 ? -0.647 6.856 -3.624 1.00 94.62 89 PHE A O 1
ATOM 730 N N . GLU A 1 90 ? -2.809 6.782 -3.011 1.00 96.00 90 GLU A N 1
ATOM 731 C CA . GLU A 1 90 ? -2.651 7.394 -1.702 1.00 96.00 90 GLU A CA 1
ATOM 732 C C . GLU A 1 90 ? -3.670 6.789 -0.734 1.00 96.00 90 GLU A C 1
ATOM 734 O O . GLU A 1 90 ? -4.809 6.520 -1.110 1.00 96.00 90 GLU A O 1
ATOM 739 N N . ILE A 1 91 ? -3.251 6.577 0.508 1.00 97.69 91 ILE A N 1
ATOM 740 C CA . ILE A 1 91 ? -4.130 6.177 1.604 1.00 97.69 91 ILE A CA 1
ATOM 741 C C . ILE A 1 91 ? -4.032 7.253 2.675 1.00 97.69 91 ILE A C 1
ATOM 743 O O . ILE A 1 91 ? -2.922 7.651 3.037 1.00 97.69 91 ILE A O 1
ATOM 747 N N . GLN A 1 92 ? -5.175 7.737 3.150 1.00 96.94 92 GLN A N 1
ATOM 748 C CA . GLN A 1 92 ? -5.267 8.841 4.102 1.00 96.94 92 GLN A CA 1
ATOM 749 C C . GLN A 1 92 ? -5.976 8.414 5.379 1.00 96.94 92 GLN A C 1
ATOM 751 O O . GLN A 1 92 ? -6.877 7.585 5.358 1.00 96.94 92 GLN A O 1
ATOM 756 N N . THR A 1 93 ? -5.585 9.011 6.493 1.00 96.81 93 THR A N 1
ATOM 757 C CA . THR A 1 93 ? -6.277 8.864 7.771 1.00 96.81 93 THR A CA 1
ATOM 758 C C . THR A 1 93 ? -6.091 10.120 8.594 1.00 96.81 93 THR A C 1
ATOM 760 O O . THR A 1 93 ? -5.100 10.839 8.451 1.00 96.81 93 THR A O 1
ATOM 763 N N . THR A 1 94 ? -7.031 10.345 9.496 1.00 95.25 94 THR A N 1
ATOM 764 C CA . THR A 1 94 ? -6.947 11.371 10.528 1.00 95.25 94 THR A CA 1
ATOM 765 C C . THR A 1 94 ? -6.625 10.716 11.865 1.00 95.25 94 THR A C 1
ATOM 767 O O . THR A 1 94 ? -7.054 9.590 12.110 1.00 95.25 94 THR A O 1
ATOM 770 N N . ALA A 1 95 ? -5.888 11.399 12.727 1.00 94.88 95 ALA A N 1
ATOM 771 C CA . ALA A 1 95 ? -5.596 10.979 14.089 1.00 94.88 95 ALA A CA 1
ATOM 772 C C . ALA A 1 95 ? -5.862 12.146 15.041 1.00 94.88 95 ALA A C 1
ATOM 774 O O . ALA A 1 95 ? -5.533 13.287 14.728 1.00 94.88 95 ALA A O 1
ATOM 775 N N . GLU A 1 96 ? -6.442 11.873 16.205 1.00 95.06 96 GLU A N 1
ATOM 776 C CA . GLU A 1 96 ? -6.489 12.866 17.279 1.00 95.06 96 GLU A CA 1
ATOM 777 C C . GLU A 1 96 ? -5.071 13.127 17.793 1.00 95.06 96 GLU A C 1
ATOM 779 O O . GLU A 1 96 ? -4.311 12.182 18.014 1.00 95.06 96 GLU A O 1
ATOM 784 N N . HIS A 1 97 ? -4.729 14.397 18.014 1.00 91.81 97 HIS A N 1
ATOM 785 C CA . HIS A 1 97 ? -3.395 14.819 18.456 1.00 91.81 97 HIS A CA 1
ATOM 786 C C . HIS A 1 97 ? -2.962 14.130 19.765 1.00 91.81 97 HIS A C 1
ATOM 788 O O . HIS A 1 97 ? -1.792 13.814 19.963 1.00 91.81 97 HIS A O 1
ATOM 794 N N . GLU A 1 98 ? -3.919 13.833 20.648 1.00 93.19 98 GLU A N 1
ATOM 795 C CA . GLU A 1 98 ? -3.669 13.174 21.935 1.00 93.19 98 GLU A CA 1
ATOM 796 C C . GLU A 1 98 ? -3.448 11.655 21.810 1.00 93.19 98 GLU A C 1
ATOM 798 O O . GLU A 1 98 ? -2.898 11.016 22.713 1.00 93.19 98 GLU A O 1
ATOM 803 N N . ASN A 1 99 ? -3.814 11.048 20.675 1.00 91.81 99 ASN A N 1
ATOM 804 C CA . ASN A 1 99 ? -3.699 9.611 20.455 1.00 91.81 99 ASN A CA 1
ATOM 805 C C . ASN A 1 99 ? -2.285 9.219 19.995 1.00 91.81 99 ASN A C 1
ATOM 807 O O . ASN A 1 99 ? -2.056 8.739 18.880 1.00 91.81 99 ASN A O 1
ATOM 811 N N . SER A 1 100 ? -1.320 9.390 20.901 1.00 91.12 100 SER A N 1
ATOM 812 C CA . SER A 1 100 ? 0.098 9.087 20.666 1.00 91.12 100 SER A CA 1
ATOM 813 C C . SER A 1 100 ? 0.339 7.641 20.218 1.00 91.12 100 SER A C 1
ATOM 815 O O . SER A 1 100 ? 1.192 7.390 19.367 1.00 91.12 100 SER A O 1
ATOM 817 N N . ALA A 1 101 ? -0.438 6.682 20.733 1.00 91.31 101 ALA A N 1
ATOM 818 C CA . ALA A 1 101 ? -0.349 5.278 20.340 1.00 91.31 101 ALA A CA 1
ATOM 819 C C . ALA A 1 101 ? -0.694 5.075 18.856 1.00 91.31 101 ALA A C 1
ATOM 821 O O . ALA A 1 101 ? 0.026 4.362 18.149 1.00 91.31 101 ALA A O 1
ATOM 822 N N . TYR A 1 102 ? -1.760 5.718 18.370 1.00 93.81 102 TYR A N 1
ATOM 823 C CA . TYR A 1 102 ? -2.150 5.639 16.965 1.00 93.81 102 TYR A CA 1
ATOM 824 C C . TYR A 1 102 ? -1.168 6.382 16.057 1.00 93.81 102 TYR A C 1
ATOM 826 O O . TYR A 1 102 ? -0.724 5.822 15.055 1.00 93.81 102 TYR A O 1
ATOM 834 N N . ILE A 1 103 ? -0.734 7.583 16.451 1.00 95.19 103 ILE A N 1
ATOM 835 C CA . ILE A 1 103 ? 0.272 8.364 15.715 1.00 95.19 103 ILE A CA 1
ATOM 836 C C . ILE A 1 103 ? 1.576 7.567 15.556 1.00 95.19 103 ILE A C 1
ATOM 838 O O . ILE A 1 103 ? 2.100 7.433 14.448 1.00 95.19 103 ILE A O 1
ATOM 842 N N . MET A 1 104 ? 2.074 6.953 16.633 1.00 94.62 104 MET A N 1
ATOM 843 C CA . MET A 1 104 ? 3.256 6.089 16.564 1.00 94.62 104 MET A CA 1
ATOM 844 C C . MET A 1 104 ? 3.032 4.877 15.655 1.00 94.62 104 MET A C 1
ATOM 846 O O . MET A 1 104 ? 3.948 4.467 14.936 1.00 94.62 104 MET A O 1
ATOM 850 N N . ALA A 1 105 ? 1.835 4.285 15.676 1.00 95.75 105 ALA A N 1
ATOM 851 C CA . ALA A 1 105 ? 1.514 3.157 14.812 1.00 95.75 105 ALA A CA 1
ATOM 852 C C . ALA A 1 105 ? 1.531 3.551 13.328 1.00 95.75 105 ALA A C 1
ATOM 854 O O . ALA A 1 105 ? 2.092 2.802 12.525 1.00 95.75 105 ALA A O 1
ATOM 855 N N . LEU A 1 106 ? 0.992 4.728 12.991 1.00 96.94 106 LEU A N 1
ATOM 856 C CA . LEU A 1 106 ? 0.994 5.313 11.649 1.00 96.94 106 LEU A CA 1
ATOM 857 C C . LEU A 1 106 ? 2.411 5.575 11.146 1.00 96.94 106 LEU A C 1
ATOM 859 O O . LEU A 1 106 ? 2.784 5.101 10.071 1.00 96.94 106 LEU A O 1
ATOM 863 N N . GLN A 1 107 ? 3.226 6.263 11.944 1.00 96.50 107 GLN A N 1
ATOM 864 C CA . GLN A 1 107 ? 4.611 6.574 11.587 1.00 96.50 107 GLN A CA 1
ATOM 865 C C . GLN A 1 107 ? 5.427 5.298 11.347 1.00 96.50 107 GLN A C 1
ATOM 867 O O . GLN A 1 107 ? 6.100 5.170 10.326 1.00 96.50 107 GLN A O 1
ATOM 872 N N . LYS A 1 108 ? 5.306 4.298 12.232 1.00 96.56 108 LYS A N 1
ATOM 873 C CA . LYS A 1 108 ? 5.972 2.993 12.062 1.00 96.56 108 LYS A CA 1
ATOM 874 C C . LYS A 1 108 ? 5.441 2.193 10.869 1.00 96.56 108 LYS A C 1
ATOM 876 O O . LYS A 1 108 ? 6.153 1.333 10.354 1.00 96.56 108 LYS A O 1
ATOM 881 N N . ALA A 1 109 ? 4.208 2.449 10.434 1.00 96.69 109 ALA A N 1
ATOM 882 C CA . ALA A 1 109 ? 3.632 1.865 9.227 1.00 96.69 109 ALA A CA 1
ATOM 883 C C . ALA A 1 109 ? 4.035 2.616 7.941 1.00 96.69 109 ALA A C 1
ATOM 885 O O . ALA A 1 109 ? 3.706 2.157 6.850 1.00 96.69 109 ALA A O 1
ATOM 886 N N . GLY A 1 110 ? 4.770 3.730 8.050 1.00 96.75 110 GLY A N 1
ATOM 887 C CA . GLY A 1 110 ? 5.262 4.518 6.916 1.00 96.75 110 GLY A CA 1
ATOM 888 C C . GLY A 1 110 ? 4.345 5.667 6.489 1.00 96.75 110 GLY A C 1
ATOM 889 O O . GLY A 1 110 ? 4.577 6.275 5.443 1.00 96.75 110 GLY A O 1
ATOM 890 N N . PHE A 1 111 ? 3.308 5.979 7.270 1.00 97.69 111 PHE A N 1
ATOM 891 C CA . PHE A 1 111 ? 2.493 7.169 7.043 1.00 97.69 111 PHE A CA 1
ATOM 892 C C . PHE A 1 111 ? 3.273 8.428 7.418 1.00 97.69 111 PHE A C 1
ATOM 894 O O . PHE A 1 111 ? 4.029 8.451 8.390 1.00 97.69 111 PHE A O 1
ATOM 901 N N . VAL A 1 112 ? 3.055 9.494 6.652 1.00 97.06 112 VAL A N 1
ATOM 902 C CA . VAL A 1 112 ? 3.724 10.783 6.841 1.00 97.06 112 VAL A CA 1
ATOM 903 C C . VAL A 1 112 ? 2.683 11.838 7.190 1.00 97.06 112 VAL A C 1
ATOM 905 O O . VAL A 1 112 ? 1.630 11.889 6.551 1.00 97.06 112 VAL A O 1
ATOM 908 N N . PHE A 1 113 ? 2.989 12.674 8.184 1.00 96.50 113 PHE A N 1
ATOM 909 C CA . PHE A 1 113 ? 2.183 13.843 8.535 1.00 96.50 113 PHE A CA 1
ATOM 910 C C . PHE A 1 113 ? 2.046 14.778 7.324 1.00 96.50 113 PHE A C 1
ATOM 912 O O . PHE A 1 113 ? 3.022 15.031 6.611 1.00 96.50 113 PHE A O 1
ATOM 919 N N . ARG A 1 114 ? 0.832 15.264 7.063 1.00 94.81 114 ARG A N 1
ATOM 920 C CA . ARG A 1 114 ? 0.529 16.157 5.936 1.00 94.81 114 ARG A CA 1
ATOM 921 C C . ARG A 1 114 ? 0.203 17.554 6.412 1.00 94.81 114 ARG A C 1
ATOM 923 O O . ARG A 1 114 ? 0.896 18.497 6.047 1.00 94.81 114 ARG A O 1
ATOM 930 N N . ASP A 1 115 ? -0.838 17.654 7.213 1.00 95.06 115 ASP A N 1
ATOM 931 C CA . ASP A 1 115 ? -1.329 18.878 7.817 1.00 95.06 115 ASP A CA 1
ATOM 932 C C . ASP A 1 115 ? -2.171 18.508 9.044 1.00 95.06 115 ASP A C 1
ATOM 934 O O . ASP A 1 115 ? -2.337 17.335 9.380 1.00 95.06 115 ASP A O 1
ATOM 938 N N . GLY A 1 116 ? -2.661 19.507 9.765 1.00 91.50 116 GLY A N 1
ATOM 939 C CA . GLY A 1 116 ? -3.471 19.271 10.945 1.00 91.50 116 GLY A CA 1
ATOM 940 C C . GLY A 1 116 ? -3.931 20.561 11.596 1.00 91.50 116 GLY A C 1
ATOM 941 O O . GLY A 1 116 ? -3.469 21.658 11.283 1.00 91.50 116 GLY A O 1
ATOM 942 N N . THR A 1 117 ? -4.860 20.402 12.521 1.00 92.56 117 THR A N 1
ATOM 943 C CA . THR A 1 117 ? -5.301 21.421 13.468 1.00 92.56 117 THR A CA 1
ATOM 944 C C . THR A 1 117 ? -4.732 21.101 14.850 1.00 92.56 117 THR A C 1
ATOM 946 O O . THR A 1 117 ? -4.034 20.107 15.032 1.00 92.56 117 THR A O 1
ATOM 949 N N . ARG A 1 118 ? -5.072 21.908 15.861 1.00 88.88 118 ARG A N 1
ATOM 950 C CA . ARG A 1 118 ? -4.687 21.639 17.256 1.00 88.88 118 ARG A CA 1
ATOM 951 C C . ARG A 1 118 ? -5.232 20.307 17.802 1.00 88.88 118 ARG A C 1
ATOM 953 O O . ARG A 1 118 ? -4.693 19.802 18.777 1.00 88.88 118 ARG A O 1
ATOM 960 N N . PHE A 1 119 ? -6.294 19.768 17.204 1.00 92.38 119 PHE A N 1
ATOM 961 C CA . PHE A 1 119 ? -6.993 18.586 17.719 1.00 92.38 119 PHE A CA 1
ATOM 962 C C . PHE A 1 119 ? -6.858 17.362 16.814 1.00 92.38 119 PHE A C 1
ATOM 964 O O . PHE A 1 119 ? -6.845 16.240 17.309 1.00 92.38 119 PHE A O 1
ATOM 971 N N . ILE A 1 120 ? -6.755 17.569 15.499 1.00 95.50 120 ILE A N 1
ATOM 972 C CA . ILE A 1 120 ? -6.769 16.495 14.501 1.00 95.50 120 ILE A CA 1
ATOM 973 C C . ILE A 1 120 ? -5.596 16.673 13.546 1.00 95.50 120 ILE A C 1
ATOM 975 O O . ILE A 1 120 ? -5.448 17.731 12.938 1.00 95.50 120 ILE A O 1
ATOM 979 N N . GLU A 1 121 ? -4.814 15.619 13.374 1.00 96.00 121 GLU A N 1
ATOM 980 C CA . GLU A 1 121 ? -3.695 15.519 12.449 1.00 96.00 121 GLU A CA 1
ATOM 981 C C . GLU A 1 121 ? -4.040 14.603 11.274 1.00 96.00 121 GLU A C 1
ATOM 983 O O . GLU A 1 121 ? -4.620 13.532 11.451 1.00 96.00 121 GLU A O 1
ATOM 988 N N . ASN A 1 122 ? -3.639 14.992 10.069 1.00 96.25 122 ASN A N 1
ATOM 989 C CA . ASN A 1 122 ? -3.839 14.218 8.855 1.00 96.25 122 ASN A CA 1
ATOM 990 C C . ASN A 1 122 ? -2.533 13.547 8.436 1.00 96.25 122 ASN A C 1
ATOM 992 O O . ASN A 1 122 ? -1.482 14.176 8.284 1.00 96.25 122 ASN A O 1
ATOM 996 N N . TYR A 1 123 ? -2.624 12.249 8.182 1.00 97.38 123 TYR A N 1
ATOM 997 C CA . TYR A 1 123 ? -1.519 11.407 7.764 1.00 97.38 123 TYR A CA 1
ATOM 998 C C . TYR A 1 123 ? -1.841 10.763 6.423 1.00 97.38 123 TYR A C 1
ATOM 1000 O O . TYR A 1 123 ? -2.977 10.368 6.155 1.00 97.38 123 TYR A O 1
ATOM 1008 N N . SER A 1 124 ? -0.828 10.609 5.572 1.00 96.88 124 SER A N 1
ATOM 1009 C CA . SER A 1 124 ? -0.992 9.810 4.364 1.00 96.88 124 SER A CA 1
ATOM 1010 C C . SER A 1 124 ? 0.257 9.056 3.958 1.00 96.88 124 SER A C 1
ATOM 1012 O O . SER A 1 124 ? 1.388 9.528 4.121 1.00 96.88 124 SER A O 1
ATOM 1014 N N . ILE A 1 125 ? 0.036 7.891 3.362 1.00 97.00 125 ILE A N 1
ATOM 1015 C CA . ILE A 1 125 ? 1.062 7.109 2.689 1.00 97.00 125 ILE A CA 1
ATOM 1016 C C . ILE A 1 125 ? 0.763 7.071 1.195 1.00 97.00 125 ILE A C 1
ATOM 1018 O O . ILE A 1 125 ? -0.386 7.008 0.760 1.00 97.00 125 ILE A O 1
ATOM 1022 N N . VAL A 1 126 ? 1.817 7.155 0.389 1.00 95.06 126 VAL A N 1
ATOM 1023 C CA . VAL A 1 126 ? 1.718 7.273 -1.065 1.00 95.06 126 VAL A CA 1
ATOM 1024 C C . VAL A 1 126 ? 2.352 6.051 -1.709 1.00 95.06 126 VAL A C 1
ATOM 1026 O O . VAL A 1 126 ? 3.474 5.680 -1.366 1.00 95.06 126 VAL A O 1
ATOM 1029 N N . LYS A 1 127 ? 1.665 5.471 -2.696 1.00 93.31 127 LYS A N 1
ATOM 1030 C CA . LYS A 1 127 ? 2.185 4.360 -3.492 1.00 93.31 127 LYS A CA 1
ATOM 1031 C C . LYS A 1 127 ? 3.478 4.785 -4.185 1.00 93.31 127 LYS A C 1
ATOM 1033 O O . LYS A 1 127 ? 3.505 5.805 -4.899 1.00 93.31 127 LYS A O 1
ATOM 1038 N N . GLN A 1 128 ? 4.535 4.006 -3.960 1.00 87.31 128 GLN A N 1
ATOM 1039 C CA . GLN A 1 128 ? 5.834 4.221 -4.589 1.00 87.31 128 GLN A CA 1
ATOM 1040 C C . GLN A 1 128 ? 5.678 4.200 -6.112 1.00 87.31 128 GLN A C 1
ATOM 1042 O O . GLN A 1 128 ? 4.889 3.430 -6.659 1.00 87.31 128 GLN A O 1
ATOM 1047 N N . LYS A 1 129 ? 6.381 5.107 -6.794 1.00 83.62 129 LYS A N 1
ATOM 1048 C CA . LYS A 1 129 ? 6.422 5.113 -8.258 1.00 83.62 129 LYS A CA 1
ATOM 1049 C C . LYS A 1 129 ? 7.264 3.922 -8.703 1.00 83.62 129 LYS A C 1
ATOM 1051 O O . LYS A 1 129 ? 8.376 3.763 -8.202 1.00 83.62 129 LYS A O 1
ATOM 1056 N N . THR A 1 130 ? 6.757 3.123 -9.633 1.00 80.94 130 THR A N 1
ATOM 1057 C CA . THR A 1 130 ? 7.587 2.102 -10.272 1.00 80.94 130 THR A CA 1
ATOM 1058 C C . THR A 1 130 ? 8.647 2.804 -11.116 1.00 80.94 130 THR A C 1
ATOM 1060 O O . THR A 1 130 ? 8.337 3.771 -11.808 1.00 80.94 130 THR A O 1
ATOM 1063 N N . ALA A 1 131 ? 9.897 2.354 -11.033 1.00 87.31 131 ALA A N 1
ATOM 1064 C CA . ALA A 1 131 ? 10.988 2.856 -11.865 1.00 87.31 131 ALA A CA 1
ATOM 1065 C C . ALA A 1 131 ? 11.251 1.864 -13.007 1.00 87.31 131 ALA A C 1
ATOM 1067 O O . ALA A 1 131 ? 12.207 1.083 -12.952 1.00 87.31 131 ALA A O 1
ATOM 1068 N N . TRP A 1 132 ? 10.390 1.856 -14.030 1.00 90.00 132 TRP A N 1
ATOM 1069 C CA . TRP A 1 132 ? 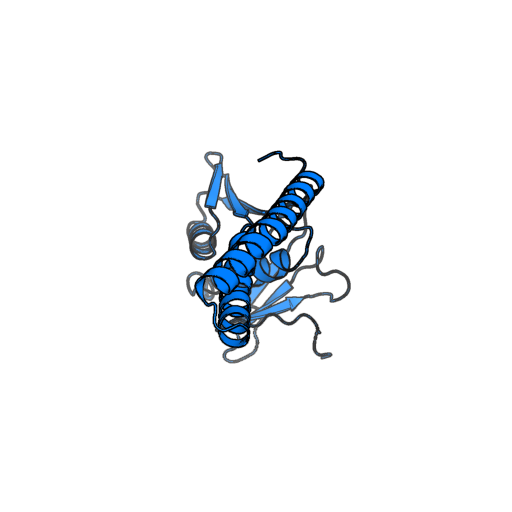10.494 0.904 -15.140 1.00 90.00 132 TRP A CA 1
ATOM 1070 C C . TRP A 1 132 ? 11.802 1.066 -15.895 1.00 90.00 132 TRP A C 1
ATOM 1072 O O . TRP A 1 132 ? 12.406 0.058 -16.248 1.00 90.00 132 TRP A O 1
ATOM 1082 N N . THR A 1 133 ? 12.303 2.289 -16.070 1.00 91.69 133 THR A N 1
ATOM 1083 C CA . THR A 1 133 ? 13.628 2.505 -16.670 1.00 91.69 133 THR A CA 1
ATOM 1084 C C . THR A 1 133 ? 14.722 1.710 -15.963 1.00 91.69 133 THR A C 1
ATOM 1086 O O . THR A 1 133 ? 15.514 1.058 -16.635 1.00 91.69 133 THR A O 1
ATOM 1089 N N . GLY A 1 134 ? 14.730 1.666 -14.628 1.00 92.50 134 GLY A N 1
ATOM 1090 C CA . GLY A 1 134 ? 15.700 0.863 -13.876 1.00 92.50 134 GLY A CA 1
ATOM 1091 C C . GLY A 1 134 ? 15.563 -0.640 -14.143 1.00 92.50 134 GLY A C 1
ATOM 1092 O O . GLY A 1 134 ? 16.559 -1.320 -14.383 1.00 92.50 134 GLY A O 1
ATOM 1093 N N . VAL A 1 135 ? 14.329 -1.151 -14.170 1.00 92.62 135 VAL A N 1
ATOM 1094 C CA . VAL A 1 135 ? 14.043 -2.567 -14.466 1.00 92.62 135 VAL A CA 1
ATOM 1095 C C . VAL A 1 135 ? 14.509 -2.939 -15.874 1.00 92.62 135 VAL A C 1
ATOM 1097 O O . VAL A 1 135 ? 15.238 -3.915 -16.051 1.00 92.62 135 VAL A O 1
ATOM 1100 N N . TYR A 1 136 ? 14.131 -2.144 -16.877 1.00 94.88 136 TYR A N 1
ATOM 1101 C CA . TYR A 1 136 ? 14.524 -2.389 -18.261 1.00 94.88 136 TYR A CA 1
ATOM 1102 C C . TYR A 1 136 ? 16.029 -2.237 -18.461 1.00 94.88 136 TYR A C 1
ATOM 1104 O O . TYR A 1 136 ? 16.583 -2.993 -19.248 1.00 94.88 136 TYR A O 1
ATOM 1112 N N . LEU A 1 137 ? 16.711 -1.341 -17.739 1.00 96.44 137 LEU A N 1
ATOM 1113 C CA . LEU A 1 137 ? 18.173 -1.230 -17.784 1.00 96.44 137 LEU A CA 1
ATOM 1114 C C . LEU A 1 137 ? 18.856 -2.525 -17.342 1.00 96.44 137 LEU A C 1
ATOM 1116 O O . LEU A 1 137 ? 19.755 -2.993 -18.036 1.00 96.44 137 LEU A O 1
ATOM 1120 N N . ILE A 1 138 ? 18.407 -3.144 -16.247 1.00 95.94 138 ILE A N 1
ATOM 1121 C CA . ILE A 1 138 ? 18.959 -4.428 -15.787 1.00 95.94 138 ILE A CA 1
ATOM 1122 C C . ILE A 1 138 ? 18.735 -5.511 -16.849 1.00 95.94 138 ILE A C 1
ATOM 1124 O O . ILE A 1 138 ? 19.674 -6.209 -17.228 1.00 95.94 138 ILE A O 1
ATOM 1128 N N . ILE A 1 139 ? 17.512 -5.611 -17.380 1.00 95.50 139 ILE A N 1
ATOM 1129 C CA . ILE A 1 139 ? 17.168 -6.581 -18.431 1.00 95.50 139 ILE A CA 1
ATOM 1130 C C . ILE A 1 139 ? 18.013 -6.344 -19.691 1.00 95.50 139 ILE A C 1
ATOM 1132 O O . ILE A 1 139 ? 18.554 -7.289 -20.261 1.00 95.50 139 ILE A O 1
ATOM 1136 N N . GLY A 1 140 ? 18.153 -5.089 -20.114 1.00 95.75 140 GLY A N 1
ATOM 1137 C CA . GLY A 1 140 ? 18.898 -4.694 -21.305 1.00 95.75 140 GLY A CA 1
ATOM 1138 C C . GLY A 1 140 ? 20.394 -4.944 -21.183 1.00 95.75 140 GLY A C 1
ATOM 1139 O O . GLY A 1 140 ? 20.998 -5.405 -22.145 1.00 95.75 140 GLY A O 1
ATOM 1140 N N . ILE A 1 141 ? 20.992 -4.713 -20.010 1.00 95.94 141 ILE A N 1
ATOM 1141 C CA . ILE A 1 141 ? 22.401 -5.046 -19.756 1.00 95.94 141 ILE A CA 1
ATOM 1142 C C . ILE A 1 141 ? 22.610 -6.558 -19.869 1.00 95.94 141 ILE A C 1
ATOM 1144 O O . ILE A 1 141 ? 23.513 -6.992 -20.579 1.00 95.94 141 ILE A O 1
ATOM 1148 N N . VAL A 1 142 ? 21.758 -7.366 -19.228 1.00 96.00 142 VAL A N 1
ATOM 1149 C CA . VAL A 1 142 ? 21.868 -8.833 -19.278 1.00 96.00 142 VAL A CA 1
ATOM 1150 C C . VAL A 1 142 ? 21.697 -9.345 -20.711 1.00 96.00 142 VAL A C 1
ATOM 1152 O O . VAL A 1 142 ? 22.551 -10.076 -21.208 1.00 96.00 142 VAL A O 1
ATOM 1155 N N . ALA A 1 143 ? 20.639 -8.924 -21.407 1.00 94.62 143 ALA A N 1
ATOM 1156 C CA . ALA A 1 143 ? 20.385 -9.329 -22.788 1.00 94.62 143 ALA A CA 1
ATOM 1157 C C . ALA A 1 143 ? 21.488 -8.847 -23.747 1.00 94.62 143 ALA A C 1
ATOM 1159 O O . ALA A 1 143 ? 21.929 -9.596 -24.619 1.00 94.62 143 ALA A O 1
ATOM 1160 N N . GLY A 1 144 ? 21.968 -7.616 -23.562 1.00 95.06 144 GLY A N 1
ATOM 1161 C CA . GLY A 1 144 ? 23.030 -7.016 -24.362 1.00 95.06 144 GLY A CA 1
ATOM 1162 C C . GLY A 1 144 ? 24.372 -7.725 -24.199 1.00 95.06 144 GLY A C 1
ATOM 1163 O O . GLY A 1 144 ? 25.053 -7.970 -25.192 1.00 95.06 144 GLY A O 1
ATOM 1164 N N . LEU A 1 145 ? 24.732 -8.128 -22.977 1.00 94.06 145 LEU A N 1
ATOM 1165 C CA . LEU A 1 145 ? 25.939 -8.920 -22.720 1.00 94.06 145 LEU A CA 1
ATOM 1166 C C . LEU A 1 145 ? 25.866 -10.305 -23.376 1.00 94.06 145 LEU A C 1
ATOM 1168 O O . LEU A 1 145 ? 26.842 -10.737 -23.987 1.00 94.06 145 LEU A O 1
ATOM 1172 N N . VAL A 1 146 ? 24.709 -10.977 -23.312 1.00 94.69 146 VAL A N 1
ATOM 1173 C CA . VAL A 1 146 ? 24.501 -12.282 -23.966 1.00 94.69 146 VAL A CA 1
ATOM 1174 C C . VAL A 1 146 ? 24.635 -12.161 -25.485 1.00 94.69 146 VAL A C 1
ATOM 1176 O O . VAL A 1 146 ? 25.381 -12.923 -26.097 1.00 94.69 146 VAL A O 1
ATOM 1179 N N . LEU A 1 147 ? 23.976 -11.177 -26.102 1.00 92.12 147 LEU A N 1
ATOM 1180 C CA . LEU A 1 147 ? 24.089 -10.933 -27.545 1.00 92.12 147 LEU A CA 1
ATOM 1181 C C . LEU A 1 147 ? 25.515 -10.536 -27.945 1.00 92.12 147 LEU A C 1
ATOM 1183 O O . LEU A 1 147 ? 26.037 -11.022 -28.945 1.00 92.12 147 LEU A O 1
ATOM 1187 N N . GLY A 1 148 ? 26.171 -9.696 -27.145 1.00 91.62 148 GLY A N 1
ATOM 1188 C CA . GLY A 1 148 ? 27.552 -9.283 -27.375 1.00 91.62 148 GLY A CA 1
ATOM 1189 C C . GLY A 1 148 ? 28.533 -10.454 -27.348 1.00 91.62 148 GLY A C 1
ATOM 1190 O O . GLY A 1 148 ? 29.455 -10.487 -28.160 1.00 91.62 148 GLY A O 1
ATOM 1191 N N . PHE A 1 149 ? 28.310 -11.445 -26.481 1.00 92.69 149 PHE A N 1
ATOM 1192 C CA . PHE A 1 149 ? 29.089 -12.682 -26.474 1.00 92.69 149 PHE A CA 1
ATOM 1193 C C . PHE A 1 149 ? 28.867 -13.505 -27.752 1.00 92.69 149 PHE A C 1
ATOM 1195 O O . PHE A 1 149 ? 29.832 -13.931 -28.379 1.00 92.69 149 PHE A O 1
ATOM 1202 N N . VAL A 1 150 ? 27.611 -13.666 -28.188 1.00 93.56 150 VAL A N 1
ATOM 1203 C CA . VAL A 1 150 ? 27.256 -14.430 -29.401 1.00 93.56 150 VAL A CA 1
ATOM 1204 C C . VAL A 1 150 ? 27.891 -13.840 -30.665 1.00 93.56 150 VAL A C 1
ATOM 1206 O O . VAL A 1 150 ? 28.388 -14.584 -31.505 1.00 93.56 150 VAL A O 1
ATOM 1209 N N . PHE A 1 151 ? 27.915 -12.513 -30.798 1.00 90.31 151 PHE A N 1
ATOM 1210 C CA . PHE A 1 151 ? 28.495 -11.827 -31.960 1.00 90.31 151 PHE A CA 1
ATOM 1211 C C . PHE A 1 151 ? 29.985 -11.482 -31.801 1.00 90.31 151 PHE A C 1
ATOM 1213 O O . PHE A 1 151 ? 30.532 -10.755 -32.630 1.00 90.31 151 PHE A O 1
ATOM 1220 N N . ASN A 1 152 ? 30.641 -11.973 -30.741 1.00 91.88 152 ASN A N 1
ATOM 1221 C CA . ASN A 1 152 ? 32.031 -11.655 -30.393 1.00 91.88 152 ASN A CA 1
ATOM 1222 C C . ASN A 1 152 ? 32.321 -10.137 -30.349 1.00 91.88 152 ASN A C 1
ATOM 1224 O O . ASN A 1 152 ? 33.404 -9.669 -30.698 1.00 91.88 152 ASN A O 1
ATOM 1228 N N . ASN A 1 153 ? 31.324 -9.348 -29.942 1.00 92.81 153 ASN A N 1
ATOM 1229 C CA . ASN A 1 153 ? 31.415 -7.901 -29.805 1.00 92.81 153 ASN A CA 1
ATOM 1230 C C . ASN A 1 153 ? 30.623 -7.432 -28.577 1.00 92.81 153 ASN A C 1
ATOM 1232 O O . ASN A 1 153 ? 29.491 -6.948 -28.667 1.00 92.81 153 ASN A O 1
ATOM 1236 N N . GLY A 1 154 ? 31.249 -7.583 -27.406 1.00 87.06 154 GLY A N 1
ATOM 1237 C CA . GLY A 1 154 ? 30.650 -7.243 -26.114 1.00 87.06 154 GLY A CA 1
ATOM 1238 C C . GLY A 1 154 ? 30.218 -5.779 -26.000 1.00 87.06 154 GLY A C 1
ATOM 1239 O O . GLY A 1 154 ? 29.134 -5.498 -25.493 1.00 87.06 154 GLY A O 1
ATOM 1240 N N . TRP A 1 155 ? 31.022 -4.849 -26.527 1.00 89.94 155 TRP A N 1
ATOM 1241 C CA . TRP A 1 155 ? 30.730 -3.413 -26.481 1.00 89.94 155 TRP A CA 1
ATOM 1242 C C . TRP A 1 155 ? 29.503 -3.040 -27.315 1.00 89.94 155 TRP A C 1
ATOM 1244 O O . TRP A 1 155 ? 28.648 -2.291 -26.842 1.00 89.94 155 TRP A O 1
ATOM 1254 N N . ALA A 1 156 ? 29.379 -3.596 -28.525 1.00 90.88 156 ALA A N 1
ATOM 1255 C CA . ALA A 1 156 ? 28.207 -3.366 -29.366 1.00 90.88 156 ALA A CA 1
ATOM 1256 C C . ALA A 1 156 ? 26.940 -3.974 -28.747 1.00 90.88 156 ALA A C 1
ATOM 1258 O O . ALA A 1 156 ? 25.907 -3.308 -28.695 1.00 90.88 156 ALA A O 1
ATOM 1259 N N . GLY A 1 157 ? 27.022 -5.201 -28.219 1.00 92.88 157 GLY A N 1
ATOM 1260 C CA . GLY A 1 157 ? 25.894 -5.859 -27.555 1.00 92.88 157 GLY A CA 1
ATOM 1261 C C . GLY A 1 157 ? 25.384 -5.083 -26.338 1.00 92.88 157 GLY A C 1
ATOM 1262 O O . GLY A 1 157 ? 24.184 -4.826 -26.225 1.00 92.88 157 GLY A O 1
ATOM 1263 N N . LEU A 1 158 ? 26.291 -4.630 -25.466 1.00 93.00 158 LEU A N 1
ATOM 1264 C CA . LEU A 1 158 ? 25.945 -3.808 -24.304 1.00 93.00 158 LEU A CA 1
ATOM 1265 C C . LEU A 1 158 ? 25.324 -2.470 -24.722 1.00 93.00 158 LEU A C 1
ATOM 1267 O O . LEU A 1 158 ? 24.291 -2.083 -24.174 1.00 93.00 158 LEU A O 1
ATOM 1271 N N . GLY A 1 159 ? 2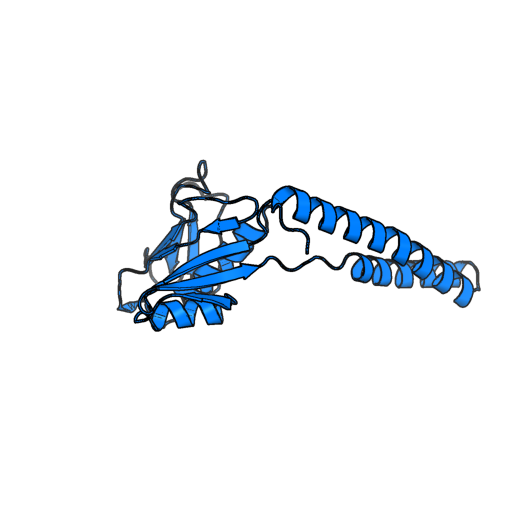5.914 -1.787 -25.709 1.00 93.38 159 GLY A N 1
ATOM 1272 C CA . GLY A 1 159 ? 25.400 -0.514 -26.218 1.00 93.38 159 GLY A CA 1
ATOM 1273 C C . GLY A 1 159 ? 23.971 -0.631 -26.752 1.00 93.38 159 GLY A C 1
ATOM 1274 O O . GLY A 1 159 ? 23.104 0.159 -26.376 1.00 93.38 159 GLY A O 1
ATOM 1275 N N . VAL A 1 160 ? 23.698 -1.659 -27.562 1.00 94.00 160 VAL A N 1
ATOM 1276 C CA . VAL A 1 160 ? 22.352 -1.935 -28.091 1.00 94.00 160 VAL A CA 1
ATOM 1277 C C . VAL A 1 160 ? 21.372 -2.261 -26.962 1.00 94.00 160 VAL A C 1
ATOM 1279 O O . VAL A 1 160 ? 20.272 -1.707 -26.927 1.00 94.00 160 VAL A O 1
ATOM 1282 N N . GLY A 1 161 ? 21.768 -3.112 -26.012 1.00 94.75 161 GLY A N 1
ATOM 1283 C CA . GLY A 1 161 ? 20.920 -3.512 -24.888 1.00 94.75 161 GLY A CA 1
ATOM 1284 C C . GLY A 1 161 ? 20.496 -2.337 -24.002 1.00 94.75 161 GLY A C 1
ATOM 1285 O O . GLY A 1 161 ? 19.311 -2.185 -23.697 1.00 94.75 161 GLY A O 1
ATOM 1286 N N . VAL A 1 162 ? 21.437 -1.461 -23.641 1.00 96.56 162 VAL A N 1
ATOM 1287 C CA . VAL A 1 162 ? 21.156 -0.252 -22.847 1.00 96.56 162 VAL A CA 1
ATOM 1288 C C . VAL A 1 162 ? 20.275 0.729 -23.622 1.00 96.56 162 VAL A C 1
ATOM 1290 O O . VAL A 1 162 ? 19.325 1.276 -23.062 1.00 96.56 162 VAL A O 1
ATOM 1293 N N . PHE A 1 163 ? 20.543 0.933 -24.914 1.00 95.88 163 PHE A N 1
ATOM 1294 C CA . PHE A 1 163 ? 19.759 1.852 -25.738 1.00 95.88 163 PHE A CA 1
ATOM 1295 C C . PHE A 1 163 ? 18.286 1.432 -25.826 1.00 95.88 163 PHE A C 1
ATOM 1297 O O . PHE A 1 163 ? 17.387 2.235 -25.562 1.00 95.88 163 PHE A O 1
ATOM 1304 N N . VAL A 1 164 ? 18.030 0.153 -26.119 1.00 95.81 164 VAL A N 1
ATOM 1305 C CA . VAL A 1 164 ? 16.669 -0.404 -26.166 1.00 95.81 164 VAL A CA 1
ATOM 1306 C C . VAL A 1 164 ? 15.987 -0.297 -24.799 1.00 95.81 164 VAL A C 1
ATOM 1308 O O . VAL A 1 164 ? 14.816 0.084 -24.719 1.00 95.81 164 VAL A O 1
ATOM 1311 N N . ALA A 1 165 ? 16.718 -0.570 -23.718 1.00 95.44 165 ALA A N 1
ATOM 1312 C CA . ALA A 1 165 ? 16.201 -0.483 -22.359 1.00 95.44 165 ALA A CA 1
ATOM 1313 C C . ALA A 1 165 ? 15.730 0.922 -21.964 1.00 95.44 165 ALA A C 1
ATOM 1315 O O . ALA A 1 165 ? 14.662 1.056 -21.366 1.00 95.44 165 ALA A O 1
ATOM 1316 N N . ILE A 1 166 ? 16.485 1.968 -22.312 1.00 96.00 166 ILE A N 1
ATOM 1317 C CA . ILE A 1 166 ? 16.107 3.357 -22.011 1.00 96.00 166 ILE A CA 1
ATOM 1318 C C . ILE A 1 166 ? 14.812 3.732 -22.739 1.00 96.00 166 ILE A C 1
ATOM 1320 O O . ILE A 1 166 ? 13.925 4.337 -22.138 1.00 96.00 166 ILE A O 1
ATOM 1324 N N . ILE A 1 167 ? 14.669 3.343 -24.011 1.00 95.81 167 ILE A N 1
ATOM 1325 C CA . ILE A 1 167 ? 13.470 3.647 -24.806 1.00 95.81 167 ILE A CA 1
ATOM 1326 C C . ILE A 1 167 ? 12.237 2.946 -24.223 1.00 95.81 167 ILE A C 1
ATOM 1328 O O . ILE A 1 167 ? 11.211 3.589 -23.980 1.00 95.81 167 ILE A O 1
ATOM 1332 N N . LEU A 1 168 ? 12.326 1.634 -23.983 1.00 95.62 168 LEU A N 1
ATOM 1333 C CA . LEU A 1 168 ? 11.204 0.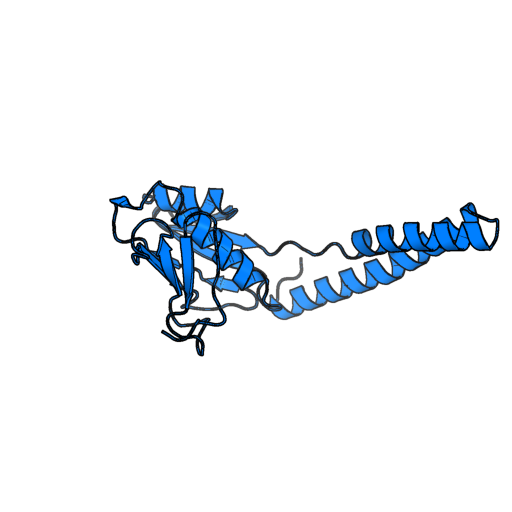851 -23.456 1.00 95.62 168 LEU A CA 1
ATOM 1334 C C . LEU A 1 168 ? 10.841 1.277 -22.032 1.00 95.62 168 LEU A C 1
ATOM 1336 O O . LEU A 1 168 ? 9.668 1.518 -21.734 1.00 95.62 168 LEU A O 1
ATOM 1340 N N . GLY A 1 169 ? 11.848 1.431 -21.176 1.00 94.06 169 GLY A N 1
ATOM 1341 C CA . GLY A 1 169 ? 11.691 1.872 -19.799 1.00 94.06 169 GLY A CA 1
ATOM 1342 C C . GLY A 1 169 ? 11.080 3.265 -19.690 1.00 94.06 169 GLY A C 1
ATOM 1343 O O . GLY A 1 169 ? 10.073 3.439 -19.004 1.00 94.06 169 GLY A O 1
ATOM 1344 N N . GLY A 1 170 ? 11.601 4.230 -20.450 1.00 93.31 170 GLY A N 1
ATOM 1345 C CA . GLY A 1 170 ? 11.084 5.597 -20.471 1.00 93.31 170 GLY A CA 1
ATOM 1346 C C . GLY A 1 170 ? 9.648 5.683 -20.996 1.00 93.31 170 GLY A C 1
ATOM 1347 O O . GLY A 1 170 ? 8.835 6.436 -20.458 1.00 93.31 170 GLY A O 1
ATOM 1348 N N . SER A 1 171 ? 9.290 4.872 -21.999 1.00 93.62 171 SER A N 1
ATOM 1349 C CA . SER A 1 171 ? 7.906 4.778 -22.489 1.00 93.62 171 SER A CA 1
ATOM 1350 C C . SER A 1 171 ? 6.953 4.253 -21.411 1.00 93.62 171 SER A C 1
ATOM 1352 O O . SER A 1 171 ? 5.848 4.777 -21.245 1.00 93.62 171 SER A O 1
ATOM 1354 N N . MET A 1 172 ? 7.379 3.243 -20.650 1.00 92.88 172 MET A N 1
ATOM 1355 C CA . MET A 1 172 ? 6.595 2.680 -19.549 1.00 92.88 172 MET A CA 1
ATOM 1356 C C . MET A 1 172 ? 6.442 3.670 -18.392 1.00 92.88 172 MET A C 1
ATOM 1358 O O . MET A 1 172 ? 5.318 3.885 -17.936 1.00 92.88 172 MET A O 1
ATOM 1362 N N . ASP A 1 173 ? 7.518 4.351 -17.995 1.00 91.88 173 ASP A N 1
ATOM 1363 C CA . ASP A 1 173 ? 7.466 5.399 -16.970 1.00 91.88 173 ASP A CA 1
ATOM 1364 C C . ASP A 1 173 ? 6.541 6.551 -17.390 1.00 91.88 173 ASP A C 1
ATOM 1366 O O . ASP A 1 173 ? 5.746 7.051 -16.588 1.00 91.88 173 ASP A O 1
ATOM 1370 N N . PHE A 1 174 ? 6.566 6.941 -18.670 1.00 89.94 174 PHE A N 1
ATOM 1371 C CA . PHE A 1 174 ? 5.651 7.947 -19.208 1.00 89.94 174 PHE A CA 1
ATOM 1372 C C . PHE A 1 174 ? 4.186 7.497 -19.136 1.00 89.94 174 PHE A C 1
ATOM 1374 O O . PHE A 1 174 ? 3.324 8.274 -18.714 1.00 89.94 174 PHE A O 1
ATOM 1381 N N . LYS A 1 175 ? 3.892 6.246 -19.519 1.00 91.31 175 LYS A N 1
ATOM 1382 C CA . LYS A 1 175 ? 2.538 5.672 -19.446 1.00 91.31 175 LYS A CA 1
ATOM 1383 C C . LYS A 1 175 ? 2.034 5.602 -18.007 1.00 91.31 175 LYS A C 1
ATOM 1385 O O . LYS A 1 175 ? 0.899 6.001 -17.755 1.00 91.31 175 LYS A O 1
ATOM 1390 N N . GLU A 1 176 ? 2.856 5.137 -17.069 1.00 89.38 176 GLU A N 1
ATOM 1391 C CA . GLU A 1 176 ? 2.483 5.051 -15.654 1.00 89.38 176 GLU A CA 1
ATOM 1392 C C . GLU A 1 176 ? 2.252 6.436 -15.048 1.00 89.38 176 GLU A C 1
ATOM 1394 O O . GLU A 1 176 ? 1.242 6.649 -14.373 1.00 89.38 176 GLU A O 1
ATOM 1399 N N . ARG A 1 177 ? 3.125 7.407 -15.343 1.00 89.12 177 ARG A N 1
ATOM 1400 C CA . ARG A 1 177 ? 2.947 8.793 -14.895 1.00 89.12 177 ARG A CA 1
ATOM 1401 C C . ARG A 1 177 ? 1.641 9.380 -15.421 1.00 89.12 177 ARG A C 1
ATOM 1403 O O . ARG A 1 177 ? 0.841 9.864 -14.626 1.00 89.12 177 ARG A O 1
ATOM 1410 N N . LYS A 1 178 ? 1.388 9.276 -16.729 1.00 89.25 178 LYS A N 1
ATOM 1411 C CA . LYS A 1 178 ? 0.161 9.797 -17.350 1.00 89.25 178 LYS A CA 1
ATOM 1412 C C . LYS A 1 178 ? -1.093 9.120 -16.793 1.00 89.25 178 LYS A C 1
ATOM 1414 O O . LYS A 1 178 ? -2.097 9.786 -16.566 1.00 89.25 178 LYS A O 1
ATOM 1419 N N . TYR A 1 179 ? -1.030 7.814 -16.538 1.00 88.25 179 TYR A N 1
ATOM 1420 C CA . TYR A 1 179 ? -2.126 7.075 -15.915 1.00 88.25 179 TYR A CA 1
ATOM 1421 C C . TYR A 1 179 ? -2.402 7.549 -14.483 1.00 88.25 179 TYR A C 1
ATOM 1423 O O . TYR A 1 179 ? -3.545 7.767 -14.087 1.00 88.25 179 TYR A O 1
ATOM 1431 N N . ARG A 1 180 ? -1.347 7.757 -13.695 1.00 88.38 180 ARG A N 1
ATOM 1432 C CA . ARG A 1 180 ? -1.471 8.281 -12.335 1.00 88.38 180 ARG A CA 1
ATOM 1433 C C . ARG A 1 180 ? -2.059 9.691 -12.322 1.00 88.38 180 ARG A C 1
ATOM 1435 O O . ARG A 1 180 ? -2.924 9.976 -11.496 1.00 88.38 180 ARG A O 1
ATOM 1442 N N . GLU A 1 181 ? -1.631 10.553 -13.238 1.00 88.81 181 GLU A N 1
ATOM 1443 C CA . GLU A 1 181 ? -2.208 11.888 -13.425 1.00 88.81 181 GLU A CA 1
ATOM 1444 C C . GLU A 1 181 ? -3.689 11.807 -13.813 1.00 88.81 181 GLU A C 1
ATOM 1446 O O . GLU A 1 181 ? -4.498 12.531 -13.240 1.00 88.81 181 GLU A O 1
ATOM 1451 N N . SER A 1 182 ? -4.071 10.893 -14.716 1.00 86.88 182 SER A N 1
ATOM 1452 C CA . SER A 1 182 ? -5.472 10.745 -15.128 1.00 86.88 182 SER A CA 1
ATOM 1453 C C . SER A 1 182 ? -6.381 10.235 -14.012 1.00 86.88 182 SER A C 1
ATOM 1455 O O . SER A 1 182 ? -7.546 10.608 -13.972 1.00 86.88 182 SER A O 1
ATOM 1457 N N . VAL A 1 183 ? -5.868 9.395 -13.106 1.00 85.12 183 VAL A N 1
ATOM 1458 C CA . VAL A 1 183 ? -6.652 8.886 -11.968 1.00 85.12 183 VAL A CA 1
ATOM 1459 C C . VAL A 1 183 ? -6.707 9.891 -10.822 1.00 85.12 183 VAL A C 1
ATOM 1461 O O . VAL A 1 183 ? -7.736 10.002 -10.176 1.00 85.12 183 VAL A O 1
ATOM 1464 N N . THR A 1 184 ? -5.621 10.610 -10.537 1.00 85.88 184 THR A N 1
ATOM 1465 C CA . THR A 1 184 ? -5.560 11.506 -9.366 1.00 85.88 184 THR A CA 1
ATOM 1466 C C . THR A 1 184 ? -5.958 12.949 -9.665 1.00 85.88 184 THR A C 1
ATOM 1468 O O . THR A 1 184 ? -6.176 13.722 -8.736 1.00 85.88 184 THR A O 1
ATOM 1471 N N . GLY A 1 185 ? -5.977 13.357 -10.938 1.00 80.12 185 GLY A N 1
ATOM 1472 C CA . GLY A 1 185 ? -6.158 14.752 -11.356 1.00 80.12 185 GLY A CA 1
ATOM 1473 C C . GLY A 1 185 ? -4.987 15.678 -10.992 1.00 80.12 185 GLY A C 1
ATOM 1474 O O . GLY A 1 185 ? -5.002 16.857 -11.337 1.00 80.12 185 GLY A O 1
ATOM 1475 N N . LYS A 1 186 ? -3.953 15.166 -10.311 1.00 76.06 186 LYS A N 1
ATOM 1476 C CA . LYS A 1 186 ? -2.781 15.928 -9.869 1.00 76.06 186 LYS A CA 1
ATOM 1477 C C . LYS A 1 186 ? -1.658 15.770 -10.898 1.00 76.06 186 LY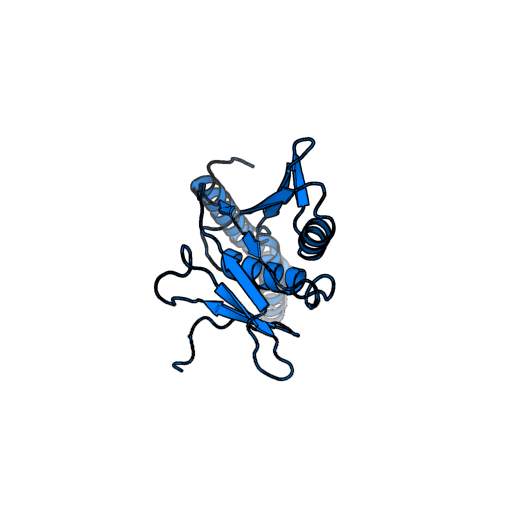S A C 1
ATOM 1479 O O . LYS A 1 186 ? -1.107 14.678 -11.028 1.00 76.06 186 LYS A O 1
ATOM 1484 N N . LYS A 1 187 ? -1.277 16.853 -11.586 1.00 67.50 187 LYS A N 1
ATOM 1485 C CA . LYS A 1 187 ? -0.001 16.910 -12.327 1.00 67.50 187 LYS A CA 1
ATOM 1486 C C . LYS A 1 187 ? 1.137 17.043 -11.313 1.00 67.50 187 LYS A C 1
ATOM 1488 O O . LYS A 1 187 ? 1.105 17.959 -10.493 1.00 67.50 187 LYS A O 1
ATOM 1493 N N . LYS A 1 188 ? 2.091 16.112 -11.326 1.00 55.69 188 LYS A N 1
ATOM 1494 C CA . LYS A 1 188 ? 3.271 16.119 -10.448 1.00 55.69 188 LYS A CA 1
ATOM 1495 C C . LYS A 1 188 ? 4.550 16.047 -11.259 1.00 55.69 188 LYS A C 1
ATOM 1497 O O . LYS A 1 188 ? 4.694 15.055 -12.007 1.00 55.69 188 LYS A O 1
#

Sequence (188 aa):
MAKSKNLLKGDKIFIVPSNDDNLWEEPWIIHIKDGEKEVIGWVSFAGEKKAGTVPISIEIPNIHYRNQGYGTQALRLMTEWAFYHRNVFEIQTTAEHENSAYIMALQKAGFVFRDGTRFIENYSIVKQKTAWTGVYLIIGIVAGLVLGFVFNNGWAGLGVGVFVAIILGGSMDFKERKYRESVTGKKK

Radius of gyration: 21.79 Å; chains: 1; bounding box: 50×43×58 Å

Secondary structure (DSSP, 8-state):
----S--EE-SSEEEEES-TT-TTTSPEEEEESSSS--EEEEEE--S--BTTEEE-EEE---GGGTTSSHHHHHHHHHHHHHHHSTT--EEEEEEETT-HHHHHHHHHTT-EEEEE-SSEEEEEEEPPPP-HHHHHHHHHHHHHHHHHHHTT-HHHHHHHHHHHHHHHHHHHHHHHHHHHHHHH----

Foldseek 3Di:
DPPQPPWFDDDFWIWAFPDSVCQAAGWIWIFGPPDDRDTQWIKHQHDDAAQQETEIDIDGPDPVPFPPLSLLRVLLRVVVVQLVDLRHFKYKYKDFPPPVRNVVSCVSNVWDWDDDDNTITMTMDGRDQDQQLVVQQVVLQVQLCVVCVVVVHSPRSNVRSNVVSNVVRVVVSVVSLVVNCVRRVDND

pLDDT: mean 91.16, std 8.71, range [42.47, 97.81]